Protein AF-A0A7J7GZF5-F1 (afdb_monomer_lite)

Radius of gyration: 21.51 Å; chains: 1; bounding box: 58×46×53 Å

InterPro domains:
  IPR008930 Terpenoid cyclases/protein prenyltransferase alpha-alpha toroid [SSF48239] (4-291)
  IPR018333 Squalene cyclase [PTHR11764] (83-231)
  IPR032696 Squalene cyclase, C-terminal [PF13243] (96-228)

Sequence (298 aa):
MFLLQSLQMMCWWAENPDGDEFKHHLARIPDYLWLAEDGMKMQSFGSQLWDTTFATQAIIASNMADEYGDSFKKAHVYIKESKCLLAFSQMPTEIVGEKADNESLYDAVNVLLFLQSPESGGFAIWEPPVPLIAFQMLNPSEVFADIMVEMEHVDCTASIIHALLLFKRLHPTHREKEIEISVAKAIGFLERRQWPNGSWYGYWGICFIYGTFFVLQGLVSAGKTYSNSQAERDPTPLHRAAKLLINAQMEDGDFPQQEITGVVMKNCMQHYAQYRNIFLMWALGEYCKRVKFQMGKK

Organism: Camellia sinensis (NCBI:txid4442)

Foldseek 3Di:
DVVVLVVVLVVCCVVPVPDVSNVVSVVCQVVQWDQDPVGIDGHPDDCVLVLLVLLLLLCVLQVNLVVCQVVNLVSQVVCLVVLNALPPVPDDCSRNPDHHDVVSVLVVLVVQLQQAAPPQLAGWDPHNWDPPQVQQVVDPPVQFGPDRTTDGFLLSLLVSLLRLLSVCVVVVPRCNVSSVVSLVSSLSNNVVQQDPVRFHFPAFWPTRVSSRVSNVNSCVSVVNDPVQDCLNVPCVVVVVVLVVLVVQADPVRFGDDDDFITDHSNRDTDHDPCCSPSVSSNSNSNCCVPRVVVVVPD

Structure (mmCIF, N/CA/C/O backbone):
data_AF-A0A7J7GZF5-F1
#
_entry.id   AF-A0A7J7GZF5-F1
#
loop_
_atom_site.group_PDB
_atom_site.id
_atom_site.type_symbol
_atom_site.label_atom_id
_atom_site.label_alt_id
_atom_site.label_comp_id
_atom_site.label_asym_id
_atom_site.label_entity_id
_atom_site.label_seq_id
_atom_site.pdbx_PDB_ins_code
_atom_site.Cartn_x
_atom_site.Cartn_y
_atom_site.Cartn_z
_atom_site.occupancy
_atom_site.B_iso_or_equiv
_atom_site.auth_seq_id
_atom_site.auth_comp_id
_atom_site.au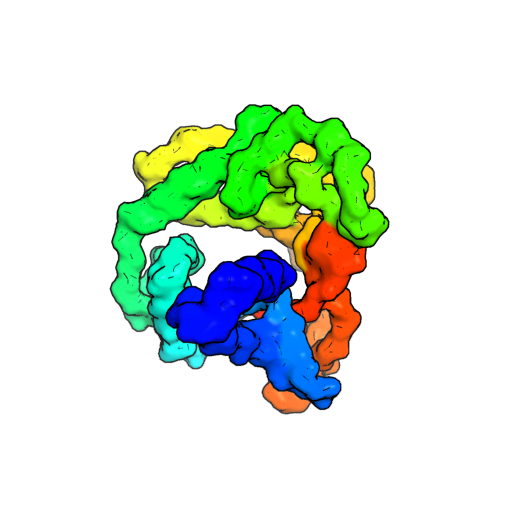th_asym_id
_atom_site.auth_atom_id
_atom_site.pdbx_PDB_model_num
ATOM 1 N N . MET A 1 1 ? 9.760 -2.191 -12.812 1.00 55.59 1 MET A N 1
ATOM 2 C CA . MET A 1 1 ? 10.260 -3.576 -12.666 1.00 55.59 1 MET A CA 1
ATOM 3 C C . MET A 1 1 ? 10.335 -4.301 -14.008 1.00 55.59 1 MET A C 1
ATOM 5 O O . MET A 1 1 ? 11.435 -4.667 -14.389 1.00 55.59 1 MET A O 1
ATOM 9 N N . PHE A 1 2 ? 9.244 -4.415 -14.778 1.00 59.97 2 PHE A N 1
ATOM 10 C CA . PHE A 1 2 ? 9.290 -5.023 -16.121 1.00 59.97 2 PHE A CA 1
ATOM 11 C C . PHE A 1 2 ? 10.279 -4.353 -17.102 1.00 59.97 2 PHE A C 1
ATOM 13 O O . PHE A 1 2 ? 11.058 -5.041 -17.752 1.00 59.97 2 PHE A O 1
ATOM 20 N N . LEU A 1 3 ? 10.323 -3.013 -17.165 1.00 69.56 3 LEU A N 1
ATOM 21 C CA . LEU A 1 3 ? 11.296 -2.299 -18.013 1.00 69.56 3 LEU A CA 1
ATOM 22 C C . LEU A 1 3 ? 12.747 -2.672 -17.676 1.00 69.56 3 LEU A C 1
ATOM 24 O O . LEU A 1 3 ? 13.548 -2.895 -18.575 1.00 69.56 3 LEU A O 1
ATOM 28 N N . LEU A 1 4 ? 13.073 -2.802 -16.387 1.00 73.56 4 LEU A N 1
ATOM 29 C CA . LEU A 1 4 ? 14.399 -3.234 -15.951 1.00 73.56 4 LEU A CA 1
ATOM 30 C C . LEU A 1 4 ? 14.672 -4.687 -16.363 1.00 73.56 4 LEU A C 1
ATOM 32 O O . LEU A 1 4 ? 15.748 -4.975 -16.872 1.00 73.56 4 LEU A O 1
ATOM 36 N N . GLN A 1 5 ? 13.691 -5.579 -16.203 1.00 74.75 5 GLN A N 1
ATOM 37 C CA . GLN A 1 5 ? 13.799 -6.979 -16.625 1.00 74.75 5 GLN A CA 1
ATOM 38 C C . GLN A 1 5 ? 13.982 -7.107 -18.147 1.00 74.75 5 GLN A C 1
ATOM 40 O O . GLN A 1 5 ? 14.798 -7.912 -18.592 1.00 74.75 5 GLN A O 1
ATOM 45 N N . SER A 1 6 ? 13.304 -6.269 -18.934 1.00 85.00 6 SER A N 1
ATOM 46 C CA . SER A 1 6 ? 13.473 -6.189 -20.389 1.00 85.00 6 SER A CA 1
ATOM 47 C C . SER A 1 6 ? 14.849 -5.653 -20.786 1.00 85.00 6 SER A C 1
ATOM 49 O O . SER A 1 6 ? 15.498 -6.225 -21.654 1.00 85.00 6 SER A O 1
ATOM 51 N N . LEU A 1 7 ? 15.330 -4.586 -20.138 1.00 90.50 7 LEU A N 1
ATOM 52 C CA . LEU A 1 7 ? 16.665 -4.036 -20.399 1.00 90.50 7 LEU A CA 1
ATOM 53 C C . LEU A 1 7 ? 17.765 -5.042 -20.045 1.00 90.50 7 LEU A C 1
ATOM 55 O O . LEU A 1 7 ? 18.675 -5.252 -20.838 1.00 90.50 7 LEU A O 1
ATOM 59 N N . GLN A 1 8 ? 17.653 -5.712 -18.897 1.00 87.88 8 GLN A N 1
ATOM 60 C CA . GLN A 1 8 ? 18.585 -6.770 -18.497 1.00 87.88 8 GLN A CA 1
ATOM 61 C C . GLN A 1 8 ? 18.574 -7.940 -19.483 1.00 87.88 8 GLN A C 1
ATOM 63 O O . GLN A 1 8 ? 19.636 -8.427 -19.861 1.00 87.88 8 GLN A O 1
ATOM 68 N N . MET A 1 9 ? 17.393 -8.350 -19.951 1.00 91.88 9 MET A N 1
ATOM 69 C CA . MET A 1 9 ? 17.267 -9.366 -20.995 1.00 91.88 9 MET A CA 1
ATOM 70 C C . MET A 1 9 ? 18.007 -8.952 -22.275 1.00 91.88 9 MET A C 1
ATOM 72 O O . MET A 1 9 ? 18.717 -9.771 -22.852 1.00 91.88 9 MET A O 1
ATOM 76 N N . MET A 1 10 ? 17.899 -7.684 -22.689 1.00 95.38 10 MET A N 1
ATOM 77 C CA . MET A 1 10 ? 18.628 -7.165 -23.852 1.00 95.38 10 MET A CA 1
ATOM 78 C C . MET A 1 10 ? 20.144 -7.115 -23.634 1.00 95.38 10 MET A C 1
ATOM 80 O O . MET A 1 10 ? 20.888 -7.390 -24.572 1.00 95.38 10 MET A O 1
ATOM 84 N N . CYS A 1 11 ? 20.613 -6.816 -22.418 1.00 96.06 11 CYS A N 1
ATOM 85 C CA . CYS A 1 11 ? 22.037 -6.898 -22.088 1.00 96.06 11 CYS A CA 1
ATOM 86 C C . CYS A 1 11 ? 22.568 -8.328 -22.257 1.00 96.06 11 CYS A C 1
ATOM 88 O O . CYS A 1 11 ? 23.593 -8.521 -22.903 1.00 96.06 11 CYS A O 1
ATOM 90 N N . TRP A 1 12 ? 21.853 -9.331 -21.736 1.00 95.88 12 TRP A N 1
ATOM 91 C CA . TRP A 1 12 ? 22.256 -10.735 -21.881 1.00 95.88 12 TRP A CA 1
ATOM 92 C C . TRP A 1 12 ? 22.178 -11.230 -23.318 1.00 95.88 12 TRP A C 1
ATOM 94 O O . TRP A 1 12 ? 23.043 -11.982 -23.750 1.00 95.88 12 TRP A O 1
ATOM 104 N N . TRP A 1 13 ? 21.185 -10.767 -24.073 1.00 96.06 13 TRP A N 1
ATOM 105 C CA . TRP A 1 13 ? 21.106 -11.043 -25.501 1.00 96.06 13 TRP A CA 1
ATOM 106 C C . TRP A 1 13 ? 22.302 -10.467 -26.272 1.00 96.06 13 TRP A C 1
ATOM 108 O O . TRP A 1 13 ? 22.835 -11.133 -27.153 1.00 96.06 13 TRP A O 1
ATOM 118 N N . ALA A 1 14 ? 22.730 -9.245 -25.937 1.00 97.38 14 ALA A N 1
ATOM 119 C CA . ALA A 1 14 ? 23.878 -8.602 -26.572 1.00 97.38 14 ALA A CA 1
ATOM 120 C C . ALA A 1 14 ? 25.211 -9.280 -26.211 1.00 97.38 14 ALA A C 1
ATOM 122 O O . ALA A 1 14 ? 26.099 -9.344 -27.057 1.00 97.38 14 ALA A O 1
ATOM 123 N N . GLU A 1 15 ? 25.340 -9.781 -24.979 1.00 97.06 15 GLU A N 1
ATOM 124 C CA . GLU A 1 15 ? 26.518 -10.522 -24.512 1.00 97.06 15 GLU A CA 1
ATOM 125 C C . GLU A 1 15 ? 26.595 -11.923 -25.139 1.00 97.06 15 GLU A C 1
ATOM 127 O O . GLU A 1 15 ? 27.614 -12.302 -25.715 1.00 97.06 15 GLU A O 1
ATOM 132 N N . ASN A 1 16 ? 25.515 -12.706 -25.036 1.00 96.88 16 ASN A N 1
ATOM 133 C CA . ASN A 1 16 ? 25.432 -14.054 -25.587 1.00 96.88 16 ASN A CA 1
ATOM 134 C C . ASN A 1 16 ? 23.966 -14.455 -25.862 1.00 96.88 16 ASN A C 1
ATOM 136 O O . ASN A 1 16 ? 23.272 -14.923 -24.952 1.00 96.88 16 ASN A O 1
ATOM 140 N N . PRO A 1 17 ? 23.486 -14.354 -27.114 1.00 95.38 17 PRO A N 1
ATOM 141 C CA . PRO A 1 17 ? 22.094 -14.647 -27.454 1.00 95.38 17 PRO A CA 1
ATOM 142 C C . PRO A 1 17 ? 21.722 -16.132 -27.315 1.00 95.38 17 PRO A C 1
ATOM 144 O O . PRO A 1 17 ? 20.540 -16.449 -27.202 1.00 95.38 17 PRO A O 1
ATOM 147 N N . ASP A 1 18 ? 22.705 -17.037 -27.284 1.00 96.44 18 ASP A N 1
ATOM 148 C CA . ASP A 1 18 ? 22.498 -18.478 -27.081 1.00 96.44 18 ASP A CA 1
ATOM 149 C C . ASP A 1 18 ? 22.749 -18.915 -25.620 1.00 96.44 18 ASP A C 1
ATOM 151 O O . ASP A 1 18 ? 22.605 -20.100 -25.282 1.00 96.44 18 ASP A O 1
ATOM 155 N N . GLY A 1 19 ? 23.111 -17.964 -24.749 1.00 95.88 19 GLY A N 1
ATOM 156 C CA . GLY A 1 19 ? 23.421 -18.172 -23.336 1.00 95.88 19 GLY A CA 1
ATOM 157 C C . GLY A 1 19 ? 22.206 -18.556 -22.495 1.00 95.88 19 GLY A C 1
ATOM 158 O O . GLY A 1 19 ? 21.058 -18.229 -22.814 1.00 95.88 19 GLY A O 1
ATOM 159 N N . ASP A 1 20 ? 22.453 -19.264 -21.396 1.00 96.00 20 ASP A N 1
ATOM 160 C CA . ASP A 1 20 ? 21.381 -19.716 -20.509 1.00 96.00 20 ASP A CA 1
ATOM 161 C C . ASP A 1 20 ? 20.766 -18.549 -19.728 1.00 96.00 20 ASP A C 1
ATOM 163 O O . ASP A 1 20 ? 19.569 -18.556 -19.457 1.00 96.00 20 ASP A O 1
ATOM 167 N N . GLU A 1 21 ? 21.529 -17.490 -19.460 1.00 92.56 21 GLU A N 1
ATOM 168 C CA . GLU A 1 21 ? 21.060 -16.248 -18.844 1.00 92.56 21 GLU A CA 1
ATOM 169 C C . GLU A 1 21 ? 19.935 -15.606 -19.664 1.00 92.56 21 GLU A C 1
ATOM 171 O O . GLU A 1 21 ? 18.873 -15.281 -19.125 1.00 92.56 21 GLU A O 1
ATOM 176 N N . PHE A 1 22 ? 20.116 -15.489 -20.982 1.00 93.75 22 PHE A N 1
ATOM 177 C CA . PHE A 1 22 ? 19.079 -14.963 -21.866 1.00 93.75 22 PHE A CA 1
ATOM 178 C C . PHE A 1 22 ? 17.845 -15.880 -21.899 1.00 93.75 22 PHE A C 1
ATOM 180 O O . PHE A 1 22 ? 16.715 -15.399 -21.780 1.00 93.75 22 PHE A O 1
ATOM 187 N N . LYS A 1 23 ? 18.036 -17.206 -21.962 1.00 91.88 23 LYS A N 1
ATOM 188 C CA . LYS A 1 23 ? 16.927 -18.179 -21.900 1.00 91.88 23 LYS A CA 1
ATOM 189 C C . LYS A 1 23 ? 16.152 -18.091 -20.585 1.00 91.88 23 LYS A C 1
ATOM 191 O O . LYS A 1 23 ? 14.924 -18.176 -20.599 1.00 91.88 23 LYS A O 1
ATOM 196 N N . HIS A 1 24 ? 16.836 -17.878 -19.460 1.00 88.94 24 HIS A N 1
ATOM 197 C CA . HIS A 1 24 ? 16.193 -17.660 -18.165 1.00 88.94 24 HIS A CA 1
ATOM 198 C C . HIS A 1 24 ? 15.318 -16.402 -18.179 1.00 88.94 24 HIS A C 1
ATOM 200 O O . HIS A 1 24 ? 14.205 -16.440 -17.657 1.00 88.94 24 HIS A O 1
ATOM 206 N N . HIS A 1 25 ? 15.767 -15.312 -18.809 1.00 87.75 25 HIS A N 1
ATOM 207 C CA . HIS A 1 25 ? 14.942 -14.114 -18.981 1.00 87.75 25 HIS A CA 1
ATOM 208 C C . HIS A 1 25 ? 13.722 -14.365 -19.881 1.00 87.75 25 HIS A C 1
ATOM 210 O O . 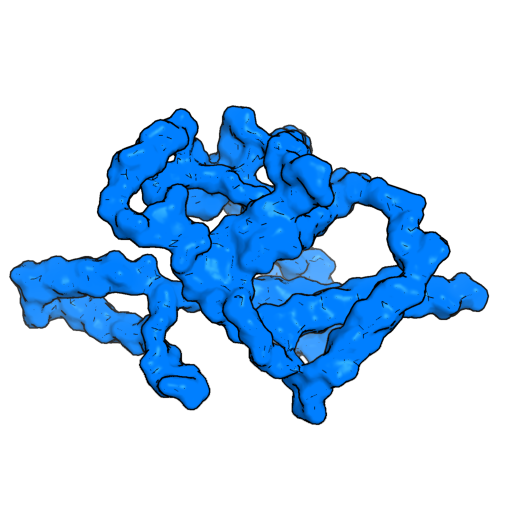HIS A 1 25 ? 12.614 -13.965 -19.515 1.00 87.75 25 HIS A O 1
ATOM 216 N N . LEU A 1 26 ? 13.893 -15.065 -21.010 1.00 89.62 26 LEU A N 1
ATOM 217 C CA . LEU A 1 26 ? 12.790 -15.425 -21.911 1.00 89.62 26 LEU A CA 1
ATOM 218 C C . LEU A 1 26 ? 11.711 -16.249 -21.201 1.00 89.62 26 LEU A C 1
ATOM 220 O O . LEU A 1 26 ? 10.520 -15.973 -21.350 1.00 89.62 26 LEU A O 1
ATOM 224 N N . ALA A 1 27 ? 12.121 -17.219 -20.380 1.00 89.00 27 ALA A N 1
ATOM 225 C CA . ALA A 1 27 ? 11.208 -18.065 -19.616 1.00 89.00 27 ALA A CA 1
ATOM 226 C C . ALA A 1 27 ? 10.334 -17.280 -18.618 1.00 89.00 27 ALA A C 1
ATOM 228 O O . ALA A 1 27 ? 9.308 -17.793 -18.180 1.00 89.00 27 ALA A O 1
ATOM 229 N N . ARG A 1 28 ? 10.713 -16.041 -18.273 1.00 85.75 28 ARG A N 1
ATOM 230 C CA . ARG A 1 28 ? 9.993 -15.165 -17.334 1.00 85.75 28 ARG A CA 1
ATOM 231 C C . ARG A 1 28 ? 9.045 -14.175 -17.997 1.00 85.75 28 ARG A C 1
ATOM 233 O O . ARG A 1 28 ? 8.300 -13.508 -17.291 1.00 85.75 28 ARG A O 1
ATOM 240 N N . ILE A 1 29 ? 9.025 -14.072 -19.327 1.00 88.06 29 ILE A N 1
ATOM 241 C CA . ILE A 1 29 ? 8.080 -13.192 -20.036 1.00 88.06 29 ILE A CA 1
ATOM 242 C C . ILE A 1 29 ? 6.614 -13.496 -19.665 1.00 88.06 29 ILE A C 1
ATOM 244 O O . ILE A 1 29 ? 5.886 -12.542 -19.379 1.00 88.06 29 ILE A O 1
ATOM 248 N N . PRO A 1 30 ? 6.162 -14.770 -19.606 1.00 88.88 30 PRO A N 1
ATOM 249 C CA . PRO A 1 30 ? 4.778 -15.083 -19.249 1.00 88.88 30 PRO A CA 1
ATOM 250 C C . PRO A 1 30 ? 4.361 -14.592 -17.859 1.00 88.88 30 PRO A C 1
ATOM 252 O O . PRO A 1 30 ? 3.195 -14.257 -17.682 1.00 88.88 30 PRO A O 1
ATOM 255 N N . ASP A 1 31 ? 5.295 -14.473 -16.908 1.00 83.81 31 ASP A N 1
ATOM 256 C CA . ASP A 1 31 ? 5.018 -14.005 -15.538 1.00 83.81 31 ASP A CA 1
ATOM 257 C C . ASP A 1 31 ? 4.477 -12.557 -15.517 1.00 83.81 31 ASP A C 1
ATOM 259 O O . ASP A 1 31 ? 3.838 -12.138 -14.552 1.00 83.81 31 ASP A O 1
ATOM 263 N N . TYR A 1 32 ? 4.707 -11.795 -16.593 1.00 84.44 32 TYR A N 1
ATOM 264 C CA . TYR A 1 32 ? 4.237 -10.420 -16.765 1.00 84.44 32 TYR A CA 1
ATOM 265 C C . TYR A 1 32 ? 3.038 -10.298 -17.709 1.00 84.44 32 TYR A C 1
ATOM 267 O O . TYR A 1 32 ? 2.524 -9.196 -17.877 1.00 84.44 32 TYR A O 1
ATOM 275 N N . LEU A 1 33 ? 2.581 -11.375 -18.348 1.00 89.75 33 LEU A N 1
ATOM 276 C CA . LEU A 1 33 ? 1.465 -11.322 -19.291 1.00 89.75 33 LEU A CA 1
ATOM 277 C C . LEU A 1 33 ? 0.153 -11.687 -18.595 1.00 89.75 33 LEU A C 1
ATOM 279 O O . LEU A 1 33 ? 0.051 -12.695 -17.902 1.00 89.75 33 LEU A O 1
ATOM 283 N N . TRP A 1 34 ? -0.875 -10.871 -18.809 1.00 90.62 34 TRP A N 1
ATOM 284 C CA . TRP A 1 34 ? -2.206 -11.067 -18.245 1.00 90.62 34 TRP A CA 1
ATOM 285 C C . TRP A 1 34 ? -3.274 -10.914 -19.322 1.00 90.62 34 TRP A C 1
ATOM 287 O O . TRP A 1 34 ? -3.311 -9.904 -20.019 1.00 90.62 34 TRP A O 1
ATOM 297 N N . LEU A 1 35 ? -4.166 -11.894 -19.452 1.00 92.94 35 LEU A N 1
ATOM 298 C CA . LEU A 1 35 ? -5.301 -11.800 -20.367 1.00 92.94 35 LEU A CA 1
ATOM 299 C C . LEU A 1 35 ? -6.465 -11.080 -19.670 1.00 92.94 35 LEU A C 1
ATOM 301 O O . LEU A 1 35 ? -7.088 -11.635 -18.769 1.00 92.94 35 LEU A O 1
ATOM 305 N N . ALA A 1 36 ? -6.728 -9.836 -20.071 1.00 90.69 36 ALA A N 1
ATOM 306 C CA . ALA A 1 36 ? -7.860 -9.034 -19.615 1.00 90.69 36 ALA A CA 1
ATOM 307 C C . ALA A 1 36 ? -9.049 -9.134 -20.591 1.00 90.69 36 ALA A C 1
ATOM 309 O O . ALA A 1 36 ? -8.941 -9.720 -21.669 1.00 90.69 36 ALA A O 1
ATOM 310 N N . GLU A 1 37 ? -10.184 -8.538 -20.216 1.00 88.31 37 GLU A N 1
ATOM 311 C CA . GLU A 1 37 ? -11.422 -8.518 -21.017 1.00 88.31 37 GLU A CA 1
ATOM 312 C C . GLU A 1 37 ? -11.231 -7.893 -22.410 1.00 88.31 37 GLU A C 1
ATOM 314 O O . GLU A 1 37 ? -11.881 -8.291 -23.372 1.00 88.31 37 GLU A O 1
ATOM 319 N N . ASP A 1 38 ? -10.302 -6.946 -22.530 1.00 93.75 38 ASP A N 1
ATOM 320 C CA . ASP A 1 38 ? -9.927 -6.238 -23.755 1.00 93.75 38 ASP A CA 1
ATOM 321 C C . ASP A 1 38 ? -8.641 -6.783 -24.406 1.00 93.75 38 ASP A C 1
ATOM 323 O O . ASP A 1 38 ? -8.080 -6.159 -25.308 1.00 93.75 38 ASP A O 1
ATOM 327 N N . GLY A 1 39 ? -8.177 -7.962 -23.980 1.00 96.00 39 GLY A N 1
ATOM 328 C CA . GLY A 1 39 ? -7.046 -8.669 -24.574 1.00 96.00 39 GLY A CA 1
ATOM 329 C C . GLY A 1 39 ? -5.826 -8.789 -23.662 1.00 96.00 39 GLY A C 1
ATOM 330 O O . GLY A 1 39 ? -5.865 -8.529 -22.459 1.00 96.00 39 GLY A O 1
ATOM 331 N N . MET A 1 40 ? -4.720 -9.266 -24.236 1.00 95.88 40 MET A N 1
ATOM 332 C CA . MET A 1 40 ? -3.489 -9.513 -23.487 1.00 95.88 40 MET A CA 1
ATOM 333 C C . MET A 1 40 ? -2.783 -8.199 -23.148 1.00 95.88 40 MET A C 1
ATOM 335 O O . MET A 1 40 ? -2.504 -7.381 -24.021 1.00 95.88 40 MET A O 1
ATOM 339 N N . LYS A 1 41 ? -2.463 -8.032 -21.868 1.00 92.62 41 LYS A N 1
ATOM 340 C CA . LYS A 1 41 ? -1.774 -6.883 -21.289 1.00 92.62 41 LYS A CA 1
ATOM 341 C C . LYS A 1 41 ? -0.494 -7.320 -20.601 1.00 92.62 41 LYS A C 1
ATOM 343 O O . LYS A 1 41 ? -0.321 -8.485 -20.249 1.00 92.62 41 LYS A O 1
ATOM 348 N N . MET A 1 42 ? 0.375 -6.346 -20.372 1.00 89.75 42 MET A N 1
ATOM 349 C CA . MET A 1 42 ? 1.589 -6.528 -19.597 1.00 89.75 42 MET A CA 1
ATOM 350 C C . MET A 1 42 ? 1.436 -5.891 -18.219 1.00 89.75 42 MET A C 1
ATOM 352 O O . MET A 1 42 ? 1.094 -4.716 -18.107 1.00 89.75 42 MET A O 1
ATOM 356 N N . GLN A 1 43 ? 1.686 -6.669 -17.176 1.00 83.31 43 GLN A N 1
ATOM 357 C CA . GLN A 1 43 ? 1.681 -6.225 -15.791 1.00 83.31 43 GLN A CA 1
ATOM 358 C C . GLN A 1 43 ? 3.015 -5.554 -15.453 1.00 83.31 43 GLN A C 1
ATOM 360 O O . GLN A 1 43 ? 4.077 -5.974 -15.909 1.00 83.31 43 GLN A O 1
ATOM 365 N N . SER A 1 44 ? 2.991 -4.513 -14.620 1.00 72.81 44 SER A N 1
ATOM 366 C CA . SER A 1 44 ? 4.224 -3.876 -14.133 1.00 72.81 44 SER A CA 1
ATOM 367 C C . SER A 1 44 ? 4.906 -4.692 -13.031 1.00 72.81 44 SER A C 1
ATOM 369 O O . SER A 1 44 ? 6.137 -4.778 -12.985 1.00 72.81 44 SER A O 1
ATOM 371 N N . PHE A 1 45 ? 4.087 -5.243 -12.137 1.00 70.75 45 PHE A N 1
ATOM 372 C CA . PHE A 1 45 ? 4.401 -6.139 -11.029 1.00 70.75 45 PHE A CA 1
ATOM 373 C C . PHE A 1 45 ? 3.093 -6.827 -10.617 1.00 70.75 45 PHE A C 1
ATOM 375 O O . PHE A 1 45 ? 2.014 -6.275 -10.831 1.00 70.75 45 PHE A O 1
ATOM 382 N N . GLY A 1 46 ? 3.178 -8.027 -10.050 1.00 76.56 46 GLY A N 1
ATOM 383 C CA . GLY A 1 46 ? 2.006 -8.682 -9.480 1.00 76.56 46 GLY A CA 1
ATOM 384 C C . GLY A 1 46 ? 1.590 -8.034 -8.153 1.00 76.56 46 GLY A C 1
ATOM 385 O O . GLY A 1 46 ? 2.438 -7.581 -7.385 1.00 76.56 46 GLY A O 1
ATOM 386 N N . SER A 1 47 ? 0.284 -7.990 -7.884 1.00 87.62 47 SER A N 1
ATOM 387 C CA . SER A 1 47 ? -0.313 -7.461 -6.647 1.00 87.62 47 SER A CA 1
ATOM 388 C C . SER A 1 47 ? -0.764 -8.564 -5.683 1.00 87.62 47 SER A C 1
ATOM 390 O O . SER A 1 47 ? -1.511 -8.303 -4.747 1.00 87.62 47 SER A O 1
ATOM 392 N N . GLN A 1 48 ? -0.318 -9.810 -5.871 1.00 87.31 48 GLN A N 1
ATOM 393 C CA . GLN A 1 48 ? -0.900 -10.983 -5.209 1.00 87.31 48 GLN A CA 1
ATOM 394 C C . GLN A 1 48 ? -0.846 -10.883 -3.678 1.00 87.31 48 GLN A C 1
ATOM 396 O O . GLN A 1 48 ? -1.838 -11.139 -2.999 1.00 87.31 48 GLN A O 1
ATOM 401 N N . LEU A 1 49 ? 0.306 -10.494 -3.120 1.00 85.56 49 LEU A N 1
ATOM 402 C CA . LEU A 1 49 ? 0.474 -10.342 -1.671 1.00 85.56 49 LEU A CA 1
ATOM 403 C C . LEU A 1 49 ? -0.330 -9.169 -1.108 1.00 85.56 49 LEU A C 1
ATOM 405 O O . LEU A 1 49 ? -0.938 -9.288 -0.043 1.00 85.56 49 LEU A O 1
ATOM 409 N N . TRP A 1 50 ? -0.363 -8.065 -1.847 1.00 87.38 50 TRP A N 1
ATOM 410 C CA . TRP A 1 50 ? -1.129 -6.873 -1.508 1.00 87.38 50 TRP A CA 1
ATOM 411 C C . TRP A 1 50 ? -2.630 -7.178 -1.440 1.00 87.38 50 TRP A C 1
ATOM 413 O O . TRP A 1 50 ? -3.263 -6.987 -0.399 1.00 87.38 50 TRP A O 1
ATOM 423 N N . ASP A 1 51 ? -3.170 -7.766 -2.507 1.00 90.88 51 ASP A N 1
ATOM 424 C CA . ASP A 1 51 ? -4.584 -8.114 -2.618 1.00 90.88 51 ASP A CA 1
ATOM 425 C C . ASP A 1 51 ? -4.980 -9.170 -1.582 1.00 90.88 51 ASP A C 1
ATOM 427 O O . ASP A 1 51 ? -5.996 -9.015 -0.906 1.00 90.88 51 ASP A O 1
ATOM 431 N N . THR A 1 52 ? -4.152 -10.203 -1.378 1.00 90.38 52 THR A N 1
ATOM 432 C CA . THR A 1 52 ? -4.433 -11.244 -0.373 1.00 90.38 52 THR A CA 1
ATOM 433 C C . THR A 1 52 ? -4.472 -10.656 1.036 1.00 90.38 52 THR A C 1
ATOM 435 O O . THR A 1 52 ? -5.349 -11.001 1.832 1.00 90.38 52 THR A O 1
ATOM 438 N N . THR A 1 53 ? -3.559 -9.734 1.355 1.00 88.12 53 THR A N 1
ATOM 439 C CA . THR A 1 53 ? -3.485 -9.112 2.683 1.00 88.12 53 THR A CA 1
ATOM 440 C C . THR A 1 53 ? -4.708 -8.241 2.959 1.00 88.12 53 THR A C 1
ATOM 442 O O . THR A 1 53 ? -5.287 -8.325 4.045 1.00 88.12 53 THR A O 1
ATOM 445 N N . PHE A 1 54 ? -5.156 -7.434 1.994 1.00 90.00 54 PHE A N 1
ATOM 446 C CA . PHE A 1 54 ? -6.366 -6.634 2.191 1.00 90.00 54 PHE A CA 1
ATOM 447 C C . PHE A 1 54 ? -7.652 -7.448 2.137 1.00 90.00 54 PHE A C 1
ATOM 449 O O . PHE A 1 54 ? -8.543 -7.192 2.946 1.00 90.00 54 PHE A O 1
ATOM 456 N N . ALA A 1 55 ? -7.755 -8.448 1.260 1.00 90.75 55 ALA A N 1
ATOM 457 C CA . ALA A 1 55 ? -8.902 -9.353 1.242 1.00 90.75 55 ALA A CA 1
ATOM 458 C C . ALA A 1 55 ? -9.060 -10.054 2.598 1.00 90.75 55 ALA A C 1
ATOM 460 O O . ALA A 1 55 ? -10.154 -10.092 3.159 1.00 90.75 55 ALA A O 1
ATOM 461 N N . THR A 1 56 ? -7.946 -10.509 3.177 1.00 88.69 56 THR A N 1
ATOM 462 C CA . THR A 1 56 ? -7.908 -11.078 4.528 1.00 88.69 56 THR A CA 1
ATOM 463 C C . THR A 1 56 ? -8.447 -10.087 5.561 1.00 88.69 56 THR A C 1
ATOM 465 O O . THR A 1 56 ? -9.350 -10.426 6.322 1.00 88.69 56 THR A O 1
ATOM 468 N N . GLN A 1 57 ? -7.946 -8.847 5.582 1.00 86.81 57 GLN A N 1
ATOM 469 C CA . GLN A 1 57 ? -8.409 -7.825 6.530 1.00 86.81 57 GLN A CA 1
ATOM 470 C C . GLN A 1 57 ? -9.894 -7.479 6.358 1.00 86.81 57 GLN A C 1
ATOM 472 O O . GLN A 1 57 ? -10.609 -7.322 7.348 1.00 86.81 57 GLN A O 1
ATOM 477 N N . ALA A 1 58 ? -10.379 -7.426 5.120 1.00 89.12 58 ALA A N 1
ATOM 478 C CA . ALA A 1 58 ? -11.784 -7.194 4.817 1.00 89.12 58 ALA A CA 1
ATOM 479 C C . ALA A 1 58 ? -12.677 -8.340 5.335 1.00 89.12 58 ALA A C 1
ATOM 481 O O . ALA A 1 58 ? -13.704 -8.079 5.968 1.00 89.12 58 ALA A O 1
ATOM 482 N N . ILE A 1 59 ? -12.256 -9.602 5.167 1.00 88.38 59 ILE A N 1
ATOM 483 C CA . ILE A 1 59 ? -12.959 -10.773 5.720 1.00 88.38 59 ILE A CA 1
ATOM 484 C C . ILE A 1 59 ? -13.002 -10.698 7.253 1.00 88.38 59 ILE A C 1
ATOM 486 O O . ILE A 1 59 ? -14.065 -10.882 7.850 1.00 88.38 59 ILE A O 1
ATOM 490 N N . ILE A 1 60 ? -11.887 -10.345 7.901 1.00 85.38 60 ILE A N 1
ATOM 491 C CA . ILE A 1 60 ? -11.823 -10.152 9.361 1.00 85.38 60 ILE A CA 1
ATOM 492 C C . ILE A 1 60 ? -12.818 -9.089 9.820 1.00 85.38 60 ILE A C 1
ATOM 494 O O . ILE A 1 60 ? -13.572 -9.301 10.772 1.00 85.38 60 ILE A O 1
ATOM 498 N N . ALA A 1 61 ? -12.834 -7.941 9.145 1.00 84.25 61 ALA A N 1
ATOM 499 C CA . ALA A 1 61 ? -13.716 -6.834 9.484 1.00 84.25 61 ALA A CA 1
ATOM 500 C C . ALA A 1 61 ? -15.201 -7.198 9.329 1.00 84.25 61 ALA A C 1
ATOM 502 O O . ALA A 1 61 ? -16.031 -6.714 10.100 1.00 84.25 61 ALA A O 1
ATOM 503 N N . SER A 1 62 ? -15.525 -8.083 8.381 1.00 84.25 62 SER A N 1
ATOM 504 C CA . SER A 1 62 ? -16.882 -8.597 8.156 1.00 84.25 62 SER A CA 1
ATOM 505 C C . SER A 1 62 ? -17.351 -9.645 9.175 1.00 84.25 62 SER A C 1
ATOM 507 O O . SER A 1 62 ? -18.537 -9.961 9.204 1.00 84.25 62 SER A O 1
ATOM 509 N N . ASN A 1 63 ? -16.459 -10.153 10.039 1.00 83.94 63 ASN A N 1
ATOM 510 C CA . ASN A 1 63 ? -16.739 -11.252 10.971 1.00 83.94 63 ASN A CA 1
ATOM 511 C C . ASN A 1 63 ? -17.201 -12.546 10.266 1.00 83.94 63 ASN A C 1
ATOM 513 O O . ASN A 1 63 ? -18.008 -13.296 10.809 1.00 83.94 63 ASN A O 1
ATOM 517 N N . MET A 1 64 ? -16.692 -12.795 9.055 1.00 83.06 64 MET A N 1
ATOM 518 C CA . MET A 1 64 ? -17.017 -13.975 8.242 1.00 83.06 64 MET A CA 1
ATOM 519 C C . MET A 1 64 ? -15.869 -14.993 8.186 1.00 83.06 64 MET A C 1
ATOM 521 O O . MET A 1 64 ? -15.848 -15.845 7.308 1.00 83.06 64 MET A O 1
ATOM 525 N N . ALA A 1 65 ? -14.890 -14.915 9.092 1.00 80.88 65 ALA A N 1
ATOM 526 C CA . ALA A 1 65 ? -13.712 -15.789 9.055 1.00 80.88 65 ALA A CA 1
ATOM 527 C C . ALA A 1 65 ? -14.077 -17.289 9.032 1.00 80.88 65 ALA A C 1
ATOM 529 O O . ALA A 1 65 ? -13.443 -18.050 8.304 1.00 80.88 65 ALA A O 1
ATOM 530 N N . ASP A 1 66 ? -15.130 -17.684 9.755 1.00 81.56 66 ASP A N 1
ATOM 531 C CA . ASP A 1 66 ? -15.602 -19.073 9.817 1.00 81.56 66 ASP A CA 1
ATOM 532 C C . ASP A 1 66 ? -16.184 -19.561 8.477 1.00 81.56 66 ASP A C 1
ATOM 534 O O . ASP A 1 66 ? -15.941 -20.699 8.080 1.00 81.56 66 ASP A O 1
ATOM 538 N N . GLU A 1 67 ? -16.877 -18.688 7.738 1.00 83.31 67 GLU A N 1
ATOM 539 C CA . GLU A 1 67 ? -17.450 -18.999 6.415 1.00 83.31 67 GLU A CA 1
ATOM 540 C C . GLU A 1 67 ? -16.359 -19.213 5.356 1.00 83.31 67 GLU A C 1
ATOM 542 O O . GLU A 1 67 ? -16.510 -20.003 4.426 1.00 83.31 67 GLU A O 1
ATOM 547 N N . TYR A 1 68 ? -15.222 -18.529 5.508 1.00 79.38 68 TYR A N 1
ATOM 548 C CA . TYR A 1 68 ? -14.095 -18.608 4.578 1.00 79.38 68 TYR A CA 1
ATOM 549 C C . TYR A 1 68 ? -13.015 -19.610 5.006 1.00 79.38 68 TYR A C 1
ATOM 551 O O . TYR A 1 68 ? -11.948 -19.620 4.393 1.00 79.38 68 TYR A O 1
ATOM 559 N N . GLY A 1 69 ? -13.266 -20.452 6.017 1.00 77.94 69 GLY A N 1
ATOM 560 C CA . GLY A 1 69 ? -12.266 -21.249 6.746 1.00 77.94 69 GLY A CA 1
ATOM 561 C C . GLY A 1 69 ? -11.087 -21.789 5.920 1.00 77.94 69 GLY A C 1
ATOM 562 O O . GLY A 1 69 ? -9.937 -21.454 6.201 1.00 77.94 69 GLY A O 1
ATOM 563 N N . ASP A 1 70 ? -11.336 -22.576 4.869 1.00 83.75 70 ASP A N 1
ATOM 564 C CA . ASP A 1 70 ? -10.261 -23.170 4.053 1.00 83.75 70 ASP A CA 1
ATOM 565 C C . ASP A 1 70 ? -9.513 -22.150 3.183 1.00 83.75 70 ASP A C 1
ATOM 567 O O . ASP A 1 70 ? -8.288 -22.218 3.042 1.00 83.75 70 ASP A O 1
ATOM 571 N N . SER A 1 71 ? -10.227 -21.180 2.615 1.00 84.69 71 SER A N 1
ATOM 572 C CA . SER A 1 71 ? -9.631 -20.061 1.875 1.00 84.69 71 SER A CA 1
ATOM 573 C C . SER A 1 71 ? -8.774 -19.197 2.799 1.00 84.69 71 SER A C 1
ATOM 575 O O . SER A 1 71 ? -7.689 -18.759 2.420 1.00 84.69 71 SER A O 1
ATOM 577 N N . PHE A 1 72 ? -9.222 -19.015 4.040 1.00 81.06 72 PHE A N 1
ATOM 578 C CA . PHE A 1 72 ? -8.535 -18.244 5.061 1.00 81.06 72 PHE A CA 1
ATOM 579 C C . PHE A 1 72 ? -7.237 -18.926 5.522 1.00 81.06 72 PHE A C 1
ATOM 581 O O . PHE A 1 72 ? -6.196 -18.276 5.621 1.00 81.06 72 PHE A O 1
ATOM 588 N N . LYS A 1 73 ? -7.254 -20.257 5.687 1.00 80.19 73 LYS A N 1
ATOM 589 C CA . LYS A 1 73 ? -6.045 -21.070 5.923 1.00 80.19 73 LYS A CA 1
ATOM 590 C C . LYS A 1 73 ? -5.036 -20.937 4.790 1.00 80.19 73 LYS A C 1
ATOM 592 O O . LYS A 1 73 ? -3.851 -20.738 5.042 1.00 80.19 73 LYS A O 1
ATOM 597 N N . LYS A 1 74 ? -5.493 -21.015 3.537 1.00 85.06 74 LYS A N 1
ATOM 598 C CA . LYS A 1 74 ? -4.622 -20.856 2.361 1.00 85.06 74 LYS A CA 1
ATOM 599 C C . LYS A 1 74 ? -4.019 -19.455 2.283 1.00 85.06 74 LYS A C 1
ATOM 601 O O . LYS A 1 74 ? -2.833 -19.338 1.994 1.00 85.06 74 LYS A O 1
ATOM 606 N N . ALA A 1 75 ? -4.801 -18.417 2.582 1.00 83.75 75 ALA A N 1
ATOM 607 C CA . ALA A 1 75 ? -4.308 -17.044 2.650 1.00 83.75 75 ALA A CA 1
ATOM 608 C C . ALA A 1 75 ? -3.231 -16.885 3.735 1.00 83.75 75 ALA A C 1
ATOM 610 O O . ALA A 1 75 ? -2.188 -16.293 3.467 1.00 83.75 75 ALA A O 1
ATOM 611 N N . HIS A 1 76 ? -3.436 -17.474 4.919 1.00 78.69 76 HIS A N 1
ATOM 612 C CA . HIS A 1 76 ? -2.427 -17.490 5.983 1.00 78.69 76 HIS A CA 1
ATOM 613 C C . HIS A 1 76 ? -1.139 -18.183 5.546 1.00 78.69 76 HIS A C 1
ATOM 615 O O . HIS A 1 76 ? -0.065 -17.607 5.688 1.00 78.69 76 HIS A O 1
ATOM 621 N N . VAL A 1 77 ? -1.234 -19.389 4.975 1.00 79.62 77 VAL A N 1
ATOM 622 C CA . VAL A 1 77 ? -0.063 -20.125 4.470 1.00 79.62 77 VAL A CA 1
ATOM 623 C C . VAL A 1 77 ? 0.665 -19.308 3.407 1.00 79.62 77 VAL A C 1
ATOM 625 O O . VAL A 1 77 ? 1.872 -19.123 3.509 1.00 79.62 77 VAL A O 1
ATOM 628 N N . TYR A 1 78 ? -0.055 -18.748 2.434 1.00 80.69 78 TYR A N 1
ATOM 629 C CA . TYR A 1 78 ? 0.535 -17.914 1.388 1.00 80.69 78 TYR A CA 1
ATOM 630 C C . TYR A 1 78 ? 1.271 -16.698 1.965 1.00 80.69 78 TYR A C 1
ATOM 632 O O . TYR A 1 78 ? 2.400 -16.406 1.575 1.00 80.69 78 TYR A O 1
ATOM 640 N N . ILE A 1 79 ? 0.664 -16.009 2.932 1.00 78.25 79 ILE A N 1
ATOM 641 C CA . ILE A 1 79 ? 1.257 -14.833 3.571 1.00 78.25 79 ILE A CA 1
ATOM 642 C C . ILE A 1 79 ? 2.438 -15.212 4.480 1.00 78.25 79 ILE A C 1
ATOM 644 O O . ILE A 1 79 ? 3.407 -14.454 4.569 1.00 78.25 79 ILE A O 1
ATOM 648 N N . LYS A 1 80 ? 2.402 -16.400 5.097 1.00 69.56 80 LYS A N 1
ATOM 649 C CA . LYS A 1 80 ? 3.514 -16.971 5.868 1.00 69.56 80 LYS A CA 1
ATOM 650 C C . LYS A 1 80 ? 4.710 -17.312 5.001 1.00 69.56 80 LYS A C 1
ATOM 652 O O . LYS A 1 80 ? 5.803 -16.841 5.298 1.00 69.56 80 LYS A O 1
ATOM 657 N N . GLU A 1 81 ? 4.498 -18.027 3.906 1.00 67.25 81 GLU A N 1
ATOM 658 C CA . GLU A 1 81 ? 5.549 -18.320 2.926 1.00 67.25 81 GLU A CA 1
ATOM 659 C C . GLU A 1 81 ? 6.080 -17.035 2.262 1.00 67.25 81 GLU A C 1
ATOM 661 O O . GLU A 1 81 ? 7.260 -16.937 1.935 1.00 67.25 81 GLU A O 1
ATOM 666 N N . SER A 1 82 ? 5.240 -15.998 2.156 1.00 57.53 82 SER A N 1
ATOM 667 C CA . SER A 1 82 ? 5.634 -14.658 1.691 1.00 57.53 82 SER A CA 1
ATOM 668 C C . SER A 1 82 ? 6.291 -13.780 2.773 1.00 57.53 82 SER A C 1
ATOM 670 O O . SER A 1 82 ? 6.636 -12.635 2.491 1.00 57.53 82 SER A O 1
ATOM 672 N N . LYS A 1 83 ? 6.463 -14.285 4.008 1.00 59.88 83 LYS A N 1
ATOM 673 C CA . LYS A 1 83 ? 7.062 -13.601 5.177 1.00 59.88 83 LYS A CA 1
ATOM 674 C C . LYS A 1 83 ? 6.392 -12.275 5.613 1.00 59.88 83 LYS A C 1
ATOM 676 O O . LYS A 1 83 ? 7.052 -11.425 6.207 1.00 59.88 83 LYS A O 1
ATOM 681 N N . CYS A 1 84 ? 5.080 -12.086 5.412 1.00 57.59 84 CYS A N 1
ATOM 682 C CA . CYS A 1 84 ? 4.361 -10.837 5.762 1.00 57.59 84 CYS A CA 1
ATOM 683 C C . CYS A 1 84 ? 3.263 -11.020 6.834 1.00 57.59 84 CYS A C 1
ATOM 685 O O . CYS A 1 84 ? 2.071 -10.894 6.590 1.00 57.59 84 CYS A O 1
ATOM 687 N N . LEU A 1 85 ? 3.672 -11.306 8.067 1.00 59.66 85 LEU A N 1
ATOM 688 C CA . LEU A 1 85 ? 2.937 -12.200 8.973 1.00 59.66 85 LEU A CA 1
ATOM 689 C C . LEU A 1 85 ? 2.000 -11.584 10.029 1.00 59.66 85 LEU A C 1
ATOM 691 O O . LEU A 1 85 ? 1.274 -12.315 10.707 1.00 59.66 85 LEU A O 1
ATOM 695 N N . LEU A 1 86 ? 1.997 -10.262 10.210 1.00 56.56 86 LEU A N 1
ATOM 696 C CA . LEU A 1 86 ? 1.380 -9.650 11.397 1.00 56.56 86 LEU A CA 1
ATOM 697 C C . LEU A 1 86 ? -0.155 -9.749 11.466 1.00 56.56 86 LEU A C 1
ATOM 699 O O . LEU A 1 86 ? -0.704 -9.741 12.564 1.00 56.56 86 LEU A O 1
ATOM 703 N N . ALA A 1 87 ? -0.870 -9.815 10.339 1.00 54.09 87 ALA A N 1
ATOM 704 C CA . ALA A 1 87 ? -2.337 -9.756 10.355 1.00 54.09 87 ALA A CA 1
ATOM 705 C C . ALA A 1 87 ? -2.987 -11.026 10.943 1.00 54.09 87 ALA A C 1
ATOM 707 O O . ALA A 1 87 ? -4.039 -10.944 11.579 1.00 54.09 87 ALA A O 1
ATOM 708 N N . PHE A 1 88 ? -2.348 -12.190 10.786 1.00 53.06 88 PHE A N 1
ATOM 709 C CA . PHE A 1 88 ? -2.916 -13.486 11.173 1.00 53.06 88 PHE A CA 1
ATOM 710 C C . PHE A 1 88 ? -2.598 -13.929 12.601 1.00 53.06 88 PHE A C 1
ATOM 712 O O . PHE A 1 88 ? -3.273 -14.804 13.137 1.00 53.06 88 PHE A O 1
ATOM 719 N N . SER A 1 89 ? -1.607 -13.329 13.260 1.00 58.66 89 SER A N 1
ATOM 720 C CA . SER A 1 89 ? -1.214 -13.709 14.627 1.00 58.66 89 SER A CA 1
ATOM 721 C C . SER A 1 89 ? -2.303 -13.433 15.679 1.00 58.66 89 SER A C 1
ATOM 723 O O . SER A 1 89 ? -2.286 -14.040 16.754 1.00 58.66 89 SER A O 1
ATOM 725 N N . GLN A 1 90 ? -3.284 -12.584 15.347 1.00 57.66 90 GLN A N 1
ATOM 726 C CA . GLN A 1 90 ? -4.475 -12.299 16.158 1.00 57.66 90 GLN A CA 1
ATOM 727 C C . GLN A 1 90 ? -5.529 -13.414 16.144 1.00 57.66 90 GLN A C 1
ATOM 729 O O . GLN A 1 90 ? -6.486 -13.344 16.912 1.00 57.66 90 GLN A O 1
ATOM 734 N N . MET A 1 91 ? -5.396 -14.411 15.267 1.00 57.69 91 MET A N 1
ATOM 735 C CA . MET A 1 91 ? -6.422 -15.430 15.068 1.00 57.69 91 MET A CA 1
ATOM 736 C C . MET A 1 91 ? -6.238 -16.682 15.931 1.00 57.69 91 MET A C 1
ATOM 738 O O . MET A 1 91 ? -5.103 -17.020 16.295 1.00 57.69 91 MET A O 1
ATOM 742 N N . PRO A 1 92 ? -7.340 -17.406 16.220 1.00 58.59 92 PRO A N 1
ATOM 743 C CA . PRO A 1 92 ? -7.288 -18.752 16.775 1.00 58.59 92 PRO A CA 1
ATOM 744 C C . PRO A 1 92 ? -6.523 -19.710 15.853 1.00 58.59 92 PRO A C 1
ATOM 746 O O . PRO A 1 92 ? -6.675 -19.687 14.628 1.00 58.59 92 PRO A O 1
ATOM 749 N N . THR A 1 93 ? -5.699 -20.568 16.449 1.00 62.19 93 THR A N 1
ATOM 750 C CA . THR A 1 93 ? -4.829 -21.533 15.751 1.00 62.19 93 THR A CA 1
ATOM 751 C C . THR A 1 93 ? -5.643 -22.561 14.957 1.00 62.19 93 THR A C 1
ATOM 753 O O . THR A 1 93 ? -5.185 -23.112 13.963 1.00 62.19 93 THR A O 1
ATOM 756 N N . GLU A 1 94 ? -6.887 -22.781 15.368 1.00 65.06 94 GLU A N 1
ATOM 757 C CA . GLU A 1 94 ? -7.880 -23.648 14.740 1.00 65.06 94 GLU A CA 1
ATOM 758 C C . GLU A 1 94 ? -8.302 -23.121 13.356 1.00 65.06 94 GLU A C 1
ATOM 760 O O . GLU A 1 94 ? -8.628 -23.902 12.455 1.00 65.06 94 GLU A O 1
ATOM 765 N N . ILE A 1 95 ? -8.256 -21.794 13.183 1.00 58.69 95 ILE A N 1
ATOM 766 C CA . ILE A 1 95 ? -8.646 -21.095 11.956 1.00 58.69 95 ILE A CA 1
ATOM 767 C C . ILE A 1 95 ? -7.455 -20.942 11.016 1.00 58.69 95 ILE A C 1
ATOM 769 O O . ILE A 1 95 ? -7.611 -21.192 9.830 1.00 58.69 95 ILE A O 1
ATOM 773 N N . VAL A 1 96 ? -6.272 -20.561 11.509 1.00 57.09 96 VAL A N 1
ATOM 774 C CA . VAL A 1 96 ? -5.117 -20.235 10.643 1.00 57.09 96 VAL A CA 1
ATOM 775 C C . VAL A 1 96 ? -4.030 -21.313 10.603 1.00 57.09 96 VAL A C 1
ATOM 777 O O . VAL A 1 96 ? -3.125 -21.238 9.782 1.00 57.09 96 VAL A O 1
ATOM 780 N N . GLY A 1 97 ? -4.115 -22.352 11.432 1.00 66.50 97 GLY A N 1
ATOM 781 C CA . GLY A 1 97 ? -3.048 -23.343 11.569 1.00 66.50 97 GLY A CA 1
ATOM 782 C C . GLY A 1 97 ? -1.857 -22.808 12.369 1.00 66.50 97 GLY A C 1
ATOM 783 O O . GLY A 1 97 ? -1.995 -21.907 13.198 1.00 66.50 97 GLY A O 1
ATOM 784 N N . GLU A 1 98 ? -0.674 -23.389 12.151 1.00 64.06 98 GLU A N 1
ATOM 785 C CA . GLU A 1 98 ? 0.525 -23.057 12.922 1.00 64.06 98 GLU A CA 1
ATOM 786 C C . GLU A 1 98 ? 0.942 -21.592 12.708 1.00 64.06 98 GLU A C 1
ATOM 788 O O . GLU A 1 98 ? 1.156 -21.127 11.577 1.00 64.06 98 GLU A O 1
ATOM 793 N N . LYS A 1 99 ? 1.063 -20.854 13.816 1.00 64.50 99 LYS A N 1
ATOM 794 C CA . LYS A 1 99 ? 1.499 -19.454 13.807 1.00 64.50 99 LYS A CA 1
ATOM 795 C C . LYS A 1 99 ? 2.911 -19.349 13.223 1.00 64.50 99 LYS A C 1
ATOM 797 O O . LYS A 1 99 ? 3.661 -20.324 13.183 1.00 64.50 99 LYS A O 1
ATOM 802 N N . ALA A 1 100 ? 3.255 -18.179 12.700 1.00 64.25 100 ALA A N 1
ATOM 803 C CA . ALA A 1 100 ? 4.631 -17.939 12.294 1.00 64.25 100 ALA A CA 1
ATOM 804 C C . ALA A 1 100 ? 5.568 -17.945 13.499 1.00 64.25 100 ALA A C 1
ATOM 806 O O . ALA A 1 100 ? 5.137 -17.640 14.615 1.00 64.25 100 ALA A O 1
ATOM 807 N N . ASP A 1 101 ? 6.835 -18.276 13.261 1.00 72.38 101 ASP A N 1
ATOM 808 C CA . ASP A 1 101 ? 7.846 -18.117 14.292 1.00 72.38 101 ASP A CA 1
ATOM 809 C C . ASP A 1 101 ? 7.975 -16.635 14.685 1.00 72.38 101 ASP A C 1
ATOM 811 O O . ASP A 1 101 ? 7.773 -15.710 13.891 1.00 72.38 101 ASP A O 1
ATOM 815 N N . ASN A 1 102 ? 8.253 -16.413 15.968 1.00 77.44 102 ASN A N 1
ATOM 816 C CA . ASN A 1 102 ? 8.375 -15.065 16.508 1.00 77.44 102 ASN A CA 1
ATOM 817 C C . ASN A 1 102 ? 9.596 -14.334 15.928 1.00 77.44 102 ASN A C 1
ATOM 819 O O . ASN A 1 102 ? 9.571 -13.111 15.846 1.00 77.44 102 ASN A O 1
ATOM 823 N N . GLU A 1 103 ? 10.640 -15.059 15.514 1.00 81.44 103 GLU A N 1
ATOM 824 C CA . GLU A 1 103 ? 11.868 -14.471 14.965 1.00 81.44 103 GLU A CA 1
ATOM 825 C C . GLU A 1 103 ? 11.604 -13.734 13.647 1.00 81.44 103 GLU A C 1
ATOM 827 O O . GLU A 1 103 ? 11.979 -12.574 13.515 1.00 81.44 103 GLU A O 1
ATOM 832 N N . SER A 1 104 ? 10.840 -14.325 12.730 1.00 79.06 104 SER A N 1
ATOM 833 C CA . SER A 1 104 ? 10.442 -13.705 11.461 1.00 79.06 104 SER A CA 1
ATOM 834 C C . SER A 1 104 ? 9.600 -12.446 11.675 1.00 79.06 104 SER A C 1
ATOM 836 O O . SER A 1 104 ? 9.725 -11.470 10.934 1.00 79.06 104 SER A O 1
ATOM 838 N N . LEU A 1 105 ? 8.739 -12.439 12.701 1.00 82.06 105 LEU A N 1
ATOM 839 C CA . LEU A 1 105 ? 7.982 -11.244 13.088 1.00 82.06 105 LEU A CA 1
ATOM 840 C C . LEU A 1 105 ? 8.903 -10.150 13.643 1.00 82.06 105 LEU A C 1
ATOM 842 O O . LEU A 1 105 ? 8.691 -8.972 13.356 1.00 82.06 105 LEU A O 1
ATOM 846 N N . TYR A 1 106 ? 9.924 -10.526 14.414 1.00 89.06 106 TYR A N 1
ATOM 847 C CA . TYR A 1 106 ? 10.910 -9.590 14.957 1.00 89.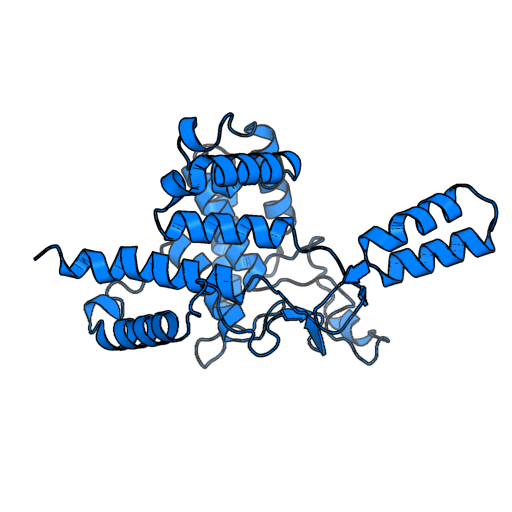06 106 TYR A CA 1
ATOM 848 C C . TYR A 1 106 ? 11.781 -8.999 13.846 1.00 89.06 106 TYR A C 1
ATOM 850 O O . TYR A 1 106 ? 11.986 -7.787 13.82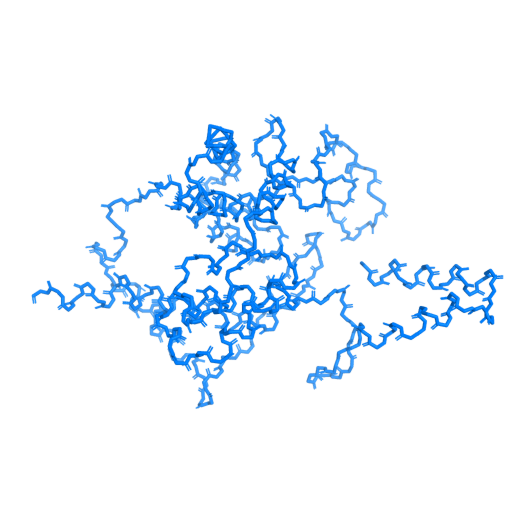0 1.00 89.06 106 TYR A O 1
ATOM 858 N N . ASP A 1 107 ? 12.202 -9.810 12.878 1.00 86.19 107 ASP A N 1
ATOM 859 C CA . ASP A 1 107 ? 12.942 -9.352 11.703 1.00 86.19 107 ASP A CA 1
ATOM 860 C C . ASP A 1 107 ? 12.119 -8.384 10.851 1.00 86.19 107 ASP A C 1
ATOM 862 O O . ASP A 1 107 ? 12.618 -7.326 10.466 1.00 86.19 107 ASP A O 1
ATOM 866 N N . ALA A 1 108 ? 10.833 -8.674 10.631 1.00 87.19 108 ALA A N 1
ATOM 867 C CA . ALA A 1 108 ? 9.936 -7.748 9.946 1.00 87.19 108 ALA A CA 1
ATOM 868 C C . ALA A 1 108 ? 9.845 -6.401 10.686 1.00 87.19 108 ALA A C 1
ATOM 870 O O . ALA A 1 108 ? 9.967 -5.345 10.067 1.00 87.19 108 ALA A O 1
ATOM 871 N N . VAL A 1 109 ? 9.699 -6.414 12.016 1.00 91.44 109 VAL A N 1
ATOM 872 C CA . VAL A 1 109 ? 9.695 -5.188 12.835 1.00 91.44 109 VAL A CA 1
ATOM 873 C C . VAL A 1 109 ? 11.031 -4.447 12.751 1.00 91.44 109 VAL A C 1
ATOM 875 O O . VAL A 1 109 ? 11.038 -3.219 12.670 1.00 91.44 109 VAL A O 1
ATOM 878 N N . ASN A 1 110 ? 12.157 -5.162 12.718 1.00 91.50 110 ASN A N 1
ATOM 879 C CA . ASN A 1 110 ? 13.478 -4.560 12.560 1.00 91.50 110 ASN A CA 1
ATOM 880 C C . ASN A 1 110 ? 13.611 -3.835 11.215 1.00 91.50 110 ASN A C 1
ATOM 882 O O . ASN A 1 110 ? 14.086 -2.700 11.197 1.00 91.50 110 ASN A O 1
ATOM 886 N N . VAL A 1 111 ? 13.136 -4.443 10.122 1.00 91.00 111 VAL A N 1
ATOM 887 C CA . VAL A 1 111 ? 13.103 -3.811 8.793 1.00 91.00 111 VAL A CA 1
ATOM 888 C C . VAL A 1 111 ? 12.218 -2.569 8.805 1.00 91.00 111 VAL A C 1
ATOM 890 O O . VAL A 1 111 ? 12.656 -1.510 8.363 1.00 91.00 111 VAL A O 1
ATOM 893 N N . LEU A 1 112 ? 11.006 -2.656 9.363 1.00 93.00 112 LEU A N 1
ATOM 894 C CA . LEU A 1 112 ? 10.108 -1.501 9.439 1.00 93.00 112 LEU A CA 1
ATOM 895 C C . LEU A 1 112 ? 10.762 -0.338 10.189 1.00 93.00 112 LEU A C 1
ATOM 897 O O . LEU A 1 112 ? 10.787 0.776 9.679 1.00 93.00 112 LEU A O 1
ATOM 901 N N . LEU A 1 113 ? 11.342 -0.594 11.365 1.00 94.38 113 LEU A N 1
ATOM 902 C CA . LEU A 1 113 ? 12.015 0.435 12.162 1.00 94.38 113 LEU A CA 1
ATOM 903 C C . LEU A 1 113 ? 13.253 1.015 11.458 1.00 94.38 113 LEU A C 1
ATOM 905 O O . LEU A 1 113 ? 13.540 2.198 11.628 1.00 94.38 113 LEU A O 1
ATOM 909 N N . PHE A 1 114 ? 13.963 0.215 10.659 1.00 93.56 114 PHE A N 1
ATOM 910 C CA . PHE A 1 114 ? 15.105 0.664 9.858 1.00 93.56 114 PHE A CA 1
ATOM 911 C C . PHE A 1 114 ? 14.705 1.633 8.732 1.00 93.56 114 PHE A C 1
ATOM 913 O O . PHE A 1 114 ? 15.452 2.560 8.434 1.00 93.56 114 PHE A O 1
ATOM 920 N N . LEU A 1 115 ? 13.515 1.467 8.146 1.00 94.81 115 LEU A N 1
ATOM 921 C CA . LEU A 1 115 ? 13.000 2.321 7.066 1.00 94.81 115 LEU A CA 1
ATOM 922 C C . LEU A 1 115 ? 12.463 3.682 7.548 1.00 94.81 115 LEU A C 1
ATOM 924 O O . LEU A 1 115 ? 12.004 4.493 6.737 1.00 94.81 115 LEU A O 1
ATOM 928 N N . GLN A 1 116 ? 12.486 3.951 8.858 1.00 96.38 116 GLN A N 1
ATOM 929 C CA . GLN A 1 116 ? 12.014 5.222 9.395 1.00 96.38 116 GLN A CA 1
ATOM 930 C C . GLN A 1 116 ? 13.028 6.343 9.163 1.00 96.38 116 GLN A C 1
ATOM 932 O O . GLN A 1 116 ? 14.192 6.251 9.551 1.00 96.38 116 GLN A O 1
ATOM 937 N N . SER A 1 117 ? 12.548 7.469 8.646 1.00 94.81 117 SER A N 1
ATOM 938 C CA . SER A 1 117 ? 13.311 8.711 8.591 1.00 94.81 117 SER A CA 1
ATOM 939 C C . SER A 1 117 ? 13.651 9.207 9.999 1.00 94.81 117 SER A C 1
ATOM 941 O O . SER A 1 117 ? 12.733 9.481 10.787 1.00 94.81 117 SER A O 1
ATOM 943 N N . PRO A 1 118 ? 14.938 9.399 10.341 1.00 91.06 118 PRO A N 1
ATOM 944 C CA . PRO A 1 118 ? 15.309 9.978 11.627 1.00 91.06 118 PRO A CA 1
ATOM 945 C C . PRO A 1 118 ? 14.912 11.457 11.730 1.00 91.06 118 PRO A C 1
ATOM 947 O O . PRO A 1 118 ? 14.662 11.934 12.839 1.00 91.06 118 PRO A O 1
ATOM 950 N N . GLU A 1 119 ? 14.830 12.161 10.596 1.00 90.75 119 GLU A N 1
ATOM 951 C CA . GLU A 1 119 ? 14.514 13.589 10.521 1.00 90.75 119 GLU A CA 1
ATOM 952 C C . GLU A 1 119 ? 13.007 13.840 10.548 1.00 90.75 119 GLU A C 1
ATOM 954 O O . GLU A 1 119 ? 12.502 14.601 11.376 1.00 90.75 119 GLU A O 1
ATOM 959 N N . SER A 1 120 ? 12.270 13.196 9.640 1.00 93.19 120 SER A N 1
ATOM 960 C CA . SER A 1 120 ? 10.848 13.476 9.468 1.00 93.19 120 SER A CA 1
ATOM 961 C C . SER A 1 120 ? 9.969 12.608 10.363 1.00 93.19 120 SER A C 1
ATOM 963 O O . SER A 1 120 ? 8.878 13.044 10.725 1.00 93.19 120 SER A O 1
ATOM 965 N N . GLY A 1 121 ? 10.423 11.407 10.736 1.00 94.69 121 GLY A N 1
ATOM 966 C CA . GLY A 1 121 ? 9.624 10.395 11.427 1.00 94.69 121 GLY A CA 1
ATOM 967 C C . GLY A 1 121 ? 8.696 9.579 10.522 1.00 94.69 121 GLY A C 1
ATOM 968 O O . GLY A 1 121 ? 8.093 8.623 11.008 1.00 94.69 121 GLY A O 1
ATOM 969 N N . GLY A 1 122 ? 8.563 9.932 9.241 1.00 95.38 122 GLY A N 1
ATOM 970 C CA . GLY A 1 122 ? 7.825 9.137 8.260 1.00 95.38 122 GLY A CA 1
ATOM 971 C C . GLY A 1 122 ? 8.607 7.900 7.815 1.00 95.38 122 GLY A C 1
ATOM 972 O O . GLY A 1 122 ? 9.792 7.765 8.117 1.00 95.38 122 GLY A O 1
ATOM 973 N N . PHE A 1 123 ? 7.944 7.008 7.087 1.00 95.94 123 PHE A N 1
ATOM 974 C CA . PHE A 1 123 ? 8.555 5.804 6.527 1.00 95.94 123 PHE A CA 1
ATOM 975 C C . PHE A 1 123 ? 8.562 5.840 5.003 1.00 95.94 123 PHE A C 1
ATOM 977 O O . PHE A 1 123 ? 7.570 6.226 4.372 1.00 95.94 123 PHE A O 1
ATOM 984 N N . ALA A 1 124 ? 9.689 5.401 4.456 1.00 91.81 124 ALA A N 1
ATOM 985 C CA . ALA A 1 124 ? 9.864 5.014 3.064 1.00 91.81 124 ALA A CA 1
ATOM 986 C C . ALA A 1 124 ? 9.495 3.532 2.862 1.00 91.81 124 ALA A C 1
ATOM 988 O O . ALA A 1 124 ? 9.108 2.854 3.821 1.00 91.81 124 ALA A O 1
ATOM 989 N N . ILE A 1 125 ? 9.574 3.033 1.626 1.00 82.81 125 ILE A N 1
ATOM 990 C CA . ILE A 1 125 ? 9.085 1.691 1.280 1.00 82.81 125 ILE A CA 1
ATOM 991 C C . ILE A 1 125 ? 10.179 0.700 0.893 1.00 82.81 125 ILE A C 1
ATOM 993 O O . ILE A 1 125 ? 10.064 -0.472 1.250 1.00 82.81 125 ILE A O 1
ATOM 997 N N . TRP A 1 126 ? 11.224 1.140 0.193 1.00 83.25 126 TRP A N 1
ATOM 998 C CA . TRP A 1 126 ? 12.260 0.230 -0.318 1.00 83.25 126 TRP A CA 1
ATOM 999 C C . TRP A 1 126 ? 13.571 0.336 0.451 1.00 83.25 126 TRP A C 1
ATOM 1001 O O . TRP A 1 126 ? 14.222 -0.671 0.722 1.00 83.25 126 TRP A O 1
ATOM 1011 N N . GLU A 1 127 ? 13.941 1.554 0.823 1.00 88.44 127 GLU A N 1
ATOM 1012 C CA . GLU A 1 127 ? 15.178 1.877 1.521 1.00 88.44 127 GLU A CA 1
ATOM 1013 C C . GLU A 1 127 ? 14.958 3.083 2.443 1.00 88.44 127 GLU A C 1
ATOM 1015 O O . GLU A 1 127 ? 13.934 3.759 2.332 1.00 88.44 127 GLU A O 1
ATOM 1020 N N . PRO A 1 128 ? 15.864 3.362 3.394 1.00 89.94 128 PRO A N 1
ATOM 1021 C CA . PRO A 1 128 ? 15.762 4.571 4.193 1.00 89.94 128 PRO A CA 1
ATOM 1022 C C . PRO A 1 128 ? 15.738 5.818 3.293 1.00 89.94 128 PRO A C 1
ATOM 1024 O O . PRO A 1 128 ? 16.516 5.898 2.340 1.00 89.94 128 PRO A O 1
ATOM 1027 N N . PRO A 1 129 ? 14.879 6.805 3.593 1.00 88.62 129 PRO A N 1
ATOM 1028 C CA . PRO A 1 129 ? 14.720 7.976 2.744 1.00 88.62 129 PRO A CA 1
ATOM 1029 C C . PRO A 1 129 ? 16.014 8.787 2.691 1.00 88.62 129 PRO A C 1
ATOM 1031 O O . PRO A 1 129 ? 16.686 8.994 3.706 1.00 88.62 129 PRO A O 1
ATOM 1034 N N . VAL A 1 130 ? 16.347 9.283 1.500 1.00 84.69 130 VAL A N 1
ATOM 1035 C CA . VAL A 1 130 ? 17.560 10.076 1.286 1.00 84.69 130 VAL A CA 1
ATOM 1036 C C . VAL A 1 130 ? 17.225 11.555 1.515 1.00 84.69 130 VAL A C 1
ATOM 1038 O O . VAL A 1 130 ? 16.402 12.105 0.778 1.00 84.69 130 VAL A O 1
ATOM 1041 N N . PRO A 1 131 ? 17.873 12.262 2.465 1.00 80.75 131 PRO A N 1
ATOM 1042 C CA . PRO A 1 131 ? 17.559 13.657 2.800 1.00 80.75 131 PRO A CA 1
ATOM 1043 C C . PRO A 1 131 ? 18.120 14.659 1.768 1.00 80.75 131 PRO A C 1
ATOM 1045 O O . PRO A 1 131 ? 18.624 15.727 2.108 1.00 80.75 131 PRO A O 1
ATOM 1048 N N . LEU A 1 132 ? 18.055 14.325 0.476 1.00 87.69 132 LEU A N 1
ATOM 1049 C CA . LEU A 1 132 ? 18.568 15.119 -0.643 1.00 87.69 132 LEU A CA 1
ATOM 1050 C C . LEU A 1 132 ? 17.458 15.411 -1.658 1.00 87.69 132 LEU A C 1
ATOM 1052 O O . LEU A 1 132 ? 17.611 15.179 -2.853 1.00 87.69 132 LEU A O 1
ATOM 1056 N N . ILE A 1 133 ? 16.337 15.971 -1.190 1.00 86.25 133 ILE A N 1
ATOM 1057 C CA . ILE A 1 133 ? 15.152 16.282 -2.018 1.00 86.25 133 ILE A CA 1
ATOM 1058 C C . ILE A 1 133 ? 15.510 17.116 -3.262 1.00 86.25 133 ILE A C 1
ATOM 1060 O O . ILE A 1 133 ? 14.897 16.954 -4.314 1.00 86.25 133 ILE A O 1
ATOM 1064 N N . ALA A 1 134 ? 16.541 17.965 -3.184 1.00 91.56 134 ALA A N 1
ATOM 1065 C CA . ALA A 1 134 ? 17.026 18.751 -4.320 1.00 91.56 134 ALA A CA 1
ATOM 1066 C C . ALA A 1 134 ? 17.421 17.895 -5.541 1.00 91.56 134 ALA A C 1
ATOM 1068 O O . ALA A 1 134 ? 17.374 18.389 -6.665 1.00 91.56 134 ALA A O 1
ATOM 1069 N N . PHE A 1 135 ? 17.757 16.615 -5.358 1.00 93.62 135 PHE A N 1
ATOM 1070 C CA . PHE A 1 135 ? 18.089 15.710 -6.461 1.00 93.62 135 PHE A CA 1
ATOM 1071 C C . PHE A 1 135 ? 16.881 15.381 -7.341 1.00 93.62 135 PHE A C 1
ATOM 1073 O O . PHE A 1 135 ? 17.071 14.990 -8.488 1.00 93.62 135 PHE A O 1
ATOM 1080 N N . GLN A 1 136 ? 15.648 15.634 -6.883 1.00 92.69 136 GLN A N 1
ATOM 1081 C CA . GLN A 1 136 ? 14.464 15.563 -7.746 1.00 92.69 136 GLN A CA 1
ATOM 1082 C C . GLN A 1 136 ? 14.554 16.533 -8.938 1.00 92.69 136 GLN A C 1
ATOM 1084 O O . GLN A 1 136 ? 13.973 16.263 -9.985 1.00 92.69 136 GLN A O 1
ATOM 1089 N N . MET A 1 137 ? 15.346 17.611 -8.838 1.00 92.38 137 MET A N 1
ATOM 1090 C CA . MET A 1 137 ? 15.611 18.529 -9.956 1.00 92.38 137 MET A CA 1
ATOM 1091 C C . MET A 1 137 ? 16.428 17.901 -11.091 1.00 92.38 137 MET A C 1
ATOM 1093 O O . MET A 1 137 ? 16.461 18.449 -12.188 1.00 92.38 137 MET A O 1
ATOM 1097 N N . LEU A 1 138 ? 17.093 16.773 -10.835 1.00 95.19 138 LEU A N 1
ATOM 1098 C CA . LEU A 1 138 ? 17.876 16.041 -11.829 1.00 95.19 138 LEU A CA 1
ATOM 1099 C C . LEU A 1 138 ? 17.037 15.012 -12.594 1.00 95.19 138 LEU A C 1
ATOM 1101 O O . LEU A 1 138 ? 17.603 14.244 -13.362 1.00 95.19 138 LEU A O 1
ATOM 1105 N N . ASN A 1 139 ? 15.719 14.975 -12.376 1.00 95.25 139 ASN A N 1
ATOM 1106 C CA . ASN A 1 139 ? 14.817 14.017 -13.001 1.00 95.25 139 ASN A CA 1
ATOM 1107 C C . ASN A 1 139 ? 14.754 14.199 -14.527 1.00 95.25 139 ASN A C 1
ATOM 1109 O O . ASN A 1 139 ? 14.166 15.179 -14.991 1.00 95.25 139 ASN A O 1
ATOM 1113 N N . PRO A 1 140 ? 15.286 13.245 -15.315 1.00 96.25 140 PRO A N 1
ATOM 1114 C CA . PRO A 1 140 ? 15.301 13.346 -16.767 1.00 96.25 140 PRO A CA 1
ATOM 1115 C C . PRO A 1 140 ? 14.115 12.624 -17.418 1.00 96.25 140 PRO A C 1
ATOM 1117 O O . PRO A 1 140 ? 14.058 12.541 -18.635 1.00 96.25 140 PRO A O 1
ATOM 1120 N N . SER A 1 141 ? 13.204 12.028 -16.638 1.00 94.19 141 SER A N 1
ATOM 1121 C CA . SER A 1 141 ? 12.172 11.141 -17.189 1.00 94.19 141 SER A CA 1
ATOM 1122 C C . SER A 1 141 ? 11.070 11.867 -17.947 1.00 94.19 141 SER A C 1
ATOM 1124 O O . SER A 1 141 ? 10.338 11.204 -18.674 1.00 94.19 141 SER A O 1
ATOM 1126 N N . GLU A 1 142 ? 10.935 13.186 -17.753 1.00 93.75 142 GLU A N 1
ATOM 1127 C CA . GLU A 1 142 ? 9.952 14.096 -18.374 1.00 93.75 142 GLU A CA 1
ATOM 1128 C C . GLU A 1 142 ? 8.479 13.804 -18.023 1.00 93.75 142 GLU A C 1
ATOM 1130 O O . GLU A 1 142 ? 7.682 14.729 -17.882 1.00 93.75 142 GLU A O 1
ATOM 1135 N N . VAL A 1 143 ? 8.114 12.534 -17.838 1.00 92.69 143 VAL A N 1
ATOM 1136 C CA . VAL A 1 143 ? 6.741 12.054 -17.653 1.00 92.69 143 VAL A CA 1
ATOM 1137 C C . VAL A 1 143 ? 6.434 11.630 -16.219 1.00 92.69 143 VAL A C 1
ATOM 1139 O O . VAL A 1 143 ? 5.267 11.617 -15.829 1.00 92.69 143 VAL A O 1
ATOM 1142 N N . PHE A 1 144 ? 7.448 11.312 -15.410 1.00 92.31 144 PHE A N 1
ATOM 1143 C CA . PHE A 1 144 ? 7.277 10.868 -14.026 1.00 92.31 144 PHE A CA 1
ATOM 1144 C C . PHE A 1 144 ? 7.793 11.911 -13.042 1.00 92.31 144 PHE A C 1
ATOM 1146 O O . PHE A 1 144 ? 8.746 12.631 -13.328 1.00 92.31 144 PHE A O 1
ATOM 1153 N N . ALA A 1 145 ? 7.172 11.986 -11.867 1.00 91.06 145 ALA A N 1
ATOM 1154 C CA . ALA A 1 145 ? 7.596 12.859 -10.778 1.00 91.06 145 ALA A CA 1
ATOM 1155 C C . ALA A 1 145 ? 8.020 12.040 -9.555 1.00 91.06 145 ALA A C 1
ATOM 1157 O O . ALA A 1 145 ? 7.553 10.917 -9.370 1.00 91.06 145 ALA A O 1
ATOM 1158 N N . ASP A 1 146 ? 8.865 12.641 -8.715 1.00 90.19 146 ASP A N 1
ATOM 1159 C CA . ASP A 1 146 ? 9.333 12.082 -7.443 1.00 90.19 146 ASP A CA 1
ATOM 1160 C C . ASP A 1 146 ? 10.026 10.707 -7.587 1.00 90.19 146 ASP A C 1
ATOM 1162 O O . ASP A 1 146 ? 9.756 9.781 -6.828 1.00 90.19 146 ASP A O 1
ATOM 1166 N N . ILE A 1 147 ? 10.928 10.566 -8.571 1.00 91.50 147 ILE A N 1
ATOM 1167 C CA . ILE A 1 147 ? 11.612 9.292 -8.885 1.00 91.50 147 ILE A CA 1
ATOM 1168 C C . ILE A 1 147 ? 13.123 9.277 -8.609 1.00 91.50 147 ILE A C 1
ATOM 1170 O O . ILE A 1 147 ? 13.762 8.253 -8.835 1.00 91.50 147 ILE A O 1
ATOM 1174 N N . MET A 1 148 ? 13.720 10.397 -8.183 1.00 93.44 148 MET A N 1
ATOM 1175 C CA . MET A 1 148 ? 15.185 10.499 -8.060 1.00 93.44 148 MET A CA 1
ATOM 1176 C C . MET A 1 148 ? 15.731 10.069 -6.705 1.00 93.44 148 MET A C 1
ATOM 1178 O O . MET A 1 148 ? 16.873 9.628 -6.622 1.00 93.44 148 MET A O 1
ATOM 1182 N N . VAL A 1 149 ? 14.946 10.245 -5.646 1.00 91.50 149 VAL A N 1
ATOM 1183 C CA . VAL A 1 149 ? 15.305 9.850 -4.284 1.00 91.50 149 VAL A CA 1
ATOM 1184 C C . VAL A 1 149 ? 14.107 9.199 -3.614 1.00 91.50 149 VAL A C 1
ATOM 1186 O O . VAL A 1 149 ? 12.971 9.611 -3.854 1.00 91.50 149 VAL A O 1
ATOM 1189 N N . GLU A 1 150 ? 14.374 8.208 -2.768 1.00 92.25 150 GLU A N 1
ATOM 1190 C CA . GLU A 1 150 ? 13.361 7.563 -1.938 1.00 92.25 150 GLU A CA 1
ATOM 1191 C C . GLU A 1 150 ? 12.829 8.544 -0.880 1.00 92.25 150 GLU A C 1
ATOM 1193 O O . GLU A 1 150 ? 13.595 9.291 -0.259 1.00 92.25 150 GLU A O 1
ATOM 1198 N N . MET A 1 151 ? 11.508 8.555 -0.684 1.00 91.38 151 MET A N 1
ATOM 1199 C CA . MET A 1 151 ? 10.808 9.536 0.146 1.00 91.38 151 MET A CA 1
ATOM 1200 C C . MET A 1 151 ? 9.823 8.880 1.108 1.00 91.38 151 MET A C 1
ATOM 1202 O O . MET A 1 151 ? 9.360 7.761 0.908 1.00 91.38 151 MET A O 1
ATOM 1206 N N . GLU A 1 152 ? 9.449 9.614 2.155 1.00 94.31 152 GLU A N 1
ATOM 1207 C CA . GLU A 1 152 ? 8.430 9.154 3.089 1.00 94.31 152 GLU A CA 1
ATOM 1208 C C . GLU A 1 152 ? 7.015 9.418 2.569 1.00 94.31 152 GLU A C 1
ATOM 1210 O O . GLU A 1 152 ? 6.671 10.536 2.155 1.00 94.31 152 GLU A O 1
ATOM 1215 N N . HIS A 1 153 ? 6.152 8.411 2.699 1.00 93.94 153 HIS A N 1
ATOM 1216 C CA . HIS A 1 153 ? 4.766 8.473 2.242 1.00 93.94 153 HIS A CA 1
ATOM 1217 C C . HIS A 1 153 ? 3.776 8.286 3.398 1.00 93.94 153 HIS A C 1
ATOM 1219 O O . HIS A 1 153 ? 4.003 7.522 4.339 1.00 93.94 153 HIS A O 1
ATOM 1225 N N . VAL A 1 154 ? 2.663 9.024 3.351 1.00 92.00 154 VAL A N 1
ATOM 1226 C CA . VAL A 1 154 ? 1.673 9.082 4.445 1.00 92.00 154 VAL A CA 1
ATOM 1227 C C . VAL A 1 154 ? 0.879 7.783 4.595 1.00 92.00 154 VAL A C 1
ATOM 1229 O O . VAL A 1 154 ? 0.618 7.346 5.711 1.00 92.00 154 VAL A O 1
ATOM 1232 N N . ASP A 1 155 ? 0.546 7.137 3.483 1.00 90.56 155 ASP A N 1
ATOM 1233 C CA . ASP A 1 155 ? -0.151 5.849 3.420 1.00 90.56 155 ASP A CA 1
ATOM 1234 C C . ASP A 1 155 ? 0.711 4.707 3.983 1.00 90.56 155 ASP A C 1
ATOM 1236 O O . ASP A 1 155 ? 0.245 3.906 4.799 1.00 90.56 155 ASP A O 1
ATOM 1240 N N . CYS A 1 156 ? 1.994 4.693 3.630 1.00 93.12 156 CYS A N 1
ATOM 1241 C CA . CYS A 1 156 ? 2.977 3.730 4.123 1.00 93.12 156 CYS A CA 1
ATOM 1242 C C . CYS A 1 156 ? 3.232 3.930 5.620 1.00 93.12 156 CYS A C 1
ATOM 1244 O O . CYS A 1 156 ? 3.113 2.995 6.412 1.00 93.12 156 CYS A O 1
ATOM 1246 N N . THR A 1 157 ? 3.470 5.179 6.029 1.00 95.38 157 THR A N 1
ATOM 1247 C CA . THR A 1 157 ? 3.664 5.553 7.437 1.00 95.38 157 THR A CA 1
ATOM 1248 C C . THR A 1 157 ? 2.477 5.130 8.302 1.00 95.38 157 THR A C 1
ATOM 1250 O O . THR A 1 157 ? 2.658 4.550 9.372 1.00 95.38 157 THR A O 1
ATOM 1253 N N . ALA A 1 158 ? 1.250 5.375 7.840 1.00 90.19 158 ALA A N 1
ATOM 1254 C CA . ALA A 1 158 ? 0.051 5.015 8.585 1.00 90.19 158 ALA A CA 1
ATOM 1255 C C . ALA A 1 158 ? -0.164 3.495 8.685 1.00 90.19 158 ALA A C 1
ATOM 1257 O O . ALA A 1 158 ? -0.530 2.996 9.753 1.00 90.19 158 ALA A O 1
ATOM 1258 N N . SER A 1 159 ? 0.123 2.757 7.609 1.00 91.94 159 SER A N 1
ATOM 1259 C CA . SER A 1 159 ? 0.078 1.289 7.600 1.00 91.94 159 SER A CA 1
ATOM 1260 C C . SER A 1 159 ? 1.088 0.687 8.582 1.00 91.94 159 SER A C 1
ATOM 1262 O O . SER A 1 159 ? 0.765 -0.240 9.325 1.00 91.94 159 SER A O 1
ATOM 1264 N N . ILE A 1 160 ? 2.292 1.262 8.654 1.00 94.12 160 ILE A N 1
ATOM 1265 C CA . ILE A 1 160 ? 3.344 0.822 9.577 1.00 94.12 160 ILE A CA 1
ATOM 1266 C C . ILE A 1 160 ? 2.983 1.142 11.031 1.00 94.12 160 ILE A C 1
ATOM 1268 O O . ILE A 1 160 ? 3.183 0.290 11.893 1.00 94.12 160 ILE A O 1
ATOM 1272 N N . ILE A 1 161 ? 2.373 2.299 11.324 1.00 91.69 161 ILE A N 1
ATOM 1273 C CA . ILE A 1 161 ? 1.831 2.583 12.667 1.00 91.69 161 ILE A CA 1
ATOM 1274 C C . ILE A 1 161 ? 0.857 1.479 13.095 1.00 91.69 161 ILE A C 1
ATOM 1276 O O . ILE A 1 161 ? 0.973 0.954 14.204 1.00 91.69 161 ILE A O 1
ATOM 1280 N N . HIS A 1 162 ? -0.083 1.105 12.220 1.00 87.12 162 HIS A N 1
ATOM 1281 C CA . HIS A 1 162 ? -1.041 0.040 12.512 1.00 87.12 162 HIS A CA 1
ATOM 1282 C C . HIS A 1 162 ? -0.334 -1.291 12.813 1.00 87.12 162 HIS A C 1
ATOM 1284 O O . HIS A 1 162 ? -0.616 -1.924 13.833 1.00 87.12 162 HIS A O 1
ATOM 1290 N N . ALA A 1 163 ? 0.625 -1.678 11.967 1.00 91.00 163 ALA A N 1
ATOM 1291 C CA . ALA A 1 163 ? 1.416 -2.894 12.125 1.00 91.00 163 ALA A CA 1
ATOM 1292 C C . ALA A 1 163 ? 2.212 -2.910 13.444 1.00 91.00 163 ALA A C 1
ATOM 1294 O O . ALA A 1 163 ? 2.104 -3.860 14.217 1.00 91.00 163 ALA A O 1
ATOM 1295 N N . LEU A 1 164 ? 2.959 -1.848 13.751 1.00 93.38 164 LEU A N 1
ATOM 1296 C CA . LEU A 1 164 ? 3.793 -1.766 14.954 1.00 93.38 164 LEU A CA 1
ATOM 1297 C C . LEU A 1 164 ? 2.966 -1.793 16.245 1.00 93.38 164 LEU A C 1
ATOM 1299 O O . LEU A 1 164 ? 3.334 -2.468 17.206 1.00 93.38 164 LEU A O 1
ATOM 1303 N N . LEU A 1 165 ? 1.823 -1.103 16.275 1.00 90.38 165 LEU A N 1
ATOM 1304 C CA . LEU A 1 165 ? 0.929 -1.112 17.436 1.00 90.38 165 LEU A CA 1
ATOM 1305 C C . LEU A 1 165 ? 0.255 -2.467 17.632 1.00 90.38 165 LEU A C 1
ATOM 1307 O O . LEU A 1 165 ? 0.086 -2.931 18.764 1.00 90.38 165 LEU A O 1
ATOM 1311 N N . LEU A 1 166 ? -0.110 -3.125 16.532 1.00 88.25 166 LEU A N 1
ATOM 1312 C CA . LEU A 1 166 ? -0.594 -4.490 16.580 1.00 88.25 166 LEU A CA 1
ATOM 1313 C C . LEU A 1 166 ? 0.477 -5.440 17.128 1.00 88.25 166 LEU A C 1
ATOM 1315 O O . LEU A 1 166 ? 0.196 -6.198 18.056 1.00 88.25 166 LEU A O 1
ATOM 1319 N N . PHE A 1 167 ? 1.694 -5.368 16.596 1.00 90.62 167 PHE A N 1
ATOM 1320 C CA . PHE A 1 167 ? 2.813 -6.176 17.058 1.00 90.62 167 PHE A CA 1
ATOM 1321 C C . PHE A 1 167 ? 3.082 -5.965 18.545 1.00 90.62 167 PHE A C 1
ATOM 1323 O O . PHE A 1 167 ? 3.119 -6.939 19.288 1.00 90.62 167 PHE A O 1
ATOM 1330 N N . LYS A 1 168 ? 3.171 -4.709 19.002 1.00 92.00 168 LYS A N 1
ATOM 1331 C CA . LYS A 1 168 ? 3.381 -4.378 20.418 1.00 92.00 168 LYS A CA 1
ATOM 1332 C C . LYS A 1 168 ? 2.332 -5.039 21.315 1.00 92.00 168 LYS A C 1
ATOM 1334 O O . LYS A 1 168 ? 2.665 -5.568 22.366 1.00 92.00 168 LYS A O 1
ATOM 1339 N N . ARG A 1 169 ? 1.060 -5.037 20.915 1.00 88.75 169 ARG A N 1
ATOM 1340 C CA . ARG A 1 169 ? -0.014 -5.679 21.692 1.00 88.75 169 ARG A CA 1
ATOM 1341 C C . ARG A 1 169 ? 0.161 -7.197 21.808 1.00 88.75 169 ARG A C 1
ATOM 1343 O O . ARG A 1 169 ? -0.228 -7.764 22.823 1.00 88.75 169 ARG A O 1
ATOM 1350 N N . LEU A 1 170 ? 0.709 -7.844 20.782 1.00 86.44 170 LEU A N 1
ATOM 1351 C CA . LEU A 1 170 ? 0.939 -9.292 20.761 1.00 86.44 170 LEU A CA 1
ATOM 1352 C C . LEU A 1 170 ? 2.286 -9.694 21.386 1.00 86.44 170 LEU A C 1
ATOM 1354 O O . LEU A 1 170 ? 2.397 -10.781 21.945 1.00 86.44 170 LEU A O 1
ATOM 1358 N N . HIS A 1 171 ? 3.281 -8.806 21.338 1.00 89.19 171 HIS A N 1
ATOM 1359 C CA . HIS A 1 171 ? 4.646 -9.007 21.827 1.00 89.19 171 HIS A CA 1
ATOM 1360 C C . HIS A 1 171 ? 5.084 -7.831 22.722 1.00 89.19 171 HIS A C 1
ATOM 1362 O O . HIS A 1 171 ? 6.012 -7.096 22.377 1.00 89.19 171 HIS A O 1
ATOM 1368 N N . PRO A 1 172 ? 4.439 -7.629 23.888 1.00 89.25 172 PRO A N 1
ATOM 1369 C CA . PRO A 1 172 ? 4.575 -6.402 24.679 1.00 89.25 172 PRO A CA 1
ATOM 1370 C C . PRO A 1 172 ? 5.978 -6.153 25.236 1.00 89.25 172 PRO A C 1
ATOM 1372 O O . PRO A 1 172 ? 6.305 -5.020 25.555 1.00 89.25 172 PRO A O 1
ATOM 1375 N N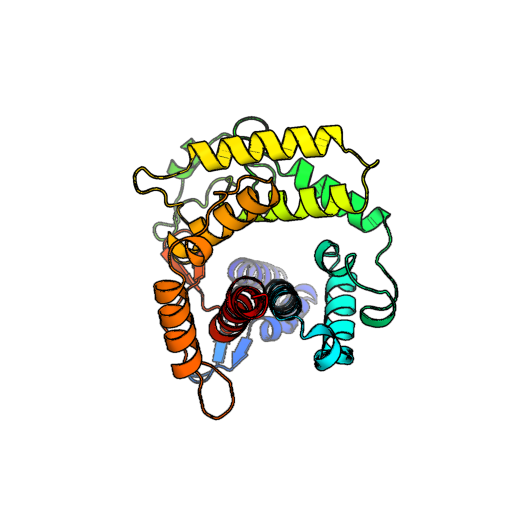 . THR A 1 173 ? 6.822 -7.180 25.349 1.00 90.50 173 THR A N 1
ATOM 1376 C CA . THR A 1 173 ? 8.183 -7.056 25.893 1.00 90.50 173 THR A CA 1
ATOM 1377 C C . THR A 1 173 ? 9.251 -6.794 24.828 1.00 90.50 173 THR A C 1
ATOM 1379 O O . THR A 1 173 ? 10.380 -6.447 25.177 1.00 90.50 173 THR A O 1
ATOM 1382 N N . HIS A 1 174 ? 8.939 -6.946 23.537 1.00 92.62 174 HIS A N 1
ATOM 1383 C CA . HIS A 1 174 ? 9.928 -6.844 22.463 1.00 92.62 174 HIS A CA 1
ATOM 1384 C C . HIS A 1 174 ? 10.006 -5.416 21.908 1.00 92.62 174 HIS A C 1
ATOM 1386 O O . HIS A 1 174 ? 9.068 -4.944 21.269 1.00 92.62 174 HIS A O 1
ATOM 1392 N N . ARG A 1 175 ? 11.136 -4.728 22.144 1.00 93.94 175 ARG A N 1
ATOM 1393 C CA . ARG A 1 175 ? 11.440 -3.367 21.640 1.00 93.94 175 ARG A CA 1
ATOM 1394 C C . ARG A 1 175 ? 10.339 -2.325 21.894 1.00 93.94 175 ARG A C 1
ATOM 1396 O O . ARG A 1 175 ? 10.198 -1.362 21.145 1.00 93.94 175 ARG A O 1
ATOM 1403 N N . GLU A 1 176 ? 9.586 -2.481 22.983 1.00 94.38 176 GLU A N 1
ATOM 1404 C CA . GLU A 1 176 ? 8.416 -1.654 23.305 1.00 94.38 176 GLU A CA 1
ATOM 1405 C C . GLU A 1 176 ? 8.697 -0.149 23.213 1.00 94.38 176 GLU A C 1
ATOM 1407 O O . GLU A 1 176 ? 8.016 0.568 22.483 1.00 94.38 176 GLU A O 1
ATOM 1412 N N . LYS A 1 177 ? 9.726 0.323 23.925 1.00 96.00 177 LYS A N 1
ATOM 1413 C CA . LYS A 1 177 ? 10.077 1.751 23.979 1.00 96.00 177 LYS A CA 1
ATOM 1414 C C . LYS A 1 177 ? 10.444 2.306 22.607 1.00 96.00 177 LYS A C 1
ATOM 1416 O O . LYS A 1 177 ? 10.112 3.440 22.281 1.00 96.00 177 LYS A O 1
ATOM 1421 N N . GLU A 1 178 ? 11.144 1.513 21.806 1.00 96.88 178 GLU A N 1
ATOM 1422 C CA . GLU A 1 178 ? 11.578 1.917 20.471 1.00 96.88 178 GLU A CA 1
ATOM 1423 C C . GLU A 1 178 ? 10.378 2.029 19.530 1.00 96.88 178 GLU A C 1
ATOM 1425 O O . GLU A 1 178 ? 10.265 3.011 18.798 1.00 96.88 178 GLU A O 1
ATOM 1430 N N . ILE A 1 179 ? 9.436 1.086 19.625 1.00 97.25 179 ILE A N 1
ATOM 1431 C CA . ILE A 1 179 ? 8.163 1.127 18.902 1.00 97.25 179 ILE A CA 1
ATOM 1432 C C . ILE A 1 179 ? 7.339 2.354 19.309 1.00 97.25 179 ILE A C 1
ATOM 1434 O O . ILE A 1 179 ? 6.826 3.054 18.441 1.00 97.25 179 ILE A O 1
ATOM 1438 N N . GLU A 1 180 ? 7.229 2.662 20.602 1.00 95.38 180 GLU A N 1
ATOM 1439 C CA . GLU A 1 180 ? 6.500 3.847 21.076 1.00 95.38 180 GLU A CA 1
ATOM 1440 C C . GLU A 1 180 ? 7.087 5.151 20.532 1.00 95.38 180 GLU A C 1
ATOM 1442 O O . GLU A 1 180 ? 6.354 6.003 20.024 1.00 95.38 180 GLU A O 1
ATOM 1447 N N . ILE A 1 181 ? 8.414 5.293 20.600 1.00 97.19 181 ILE A N 1
ATOM 1448 C CA . ILE A 1 181 ? 9.125 6.461 20.070 1.00 97.19 181 ILE A CA 1
ATOM 1449 C C . ILE A 1 181 ? 8.919 6.559 18.555 1.00 97.19 181 ILE A C 1
ATOM 1451 O O . ILE A 1 181 ? 8.637 7.643 18.039 1.00 97.19 181 ILE A O 1
ATOM 1455 N N . SER A 1 182 ? 9.039 5.435 17.847 1.00 97.62 182 SER A N 1
ATOM 1456 C CA . SER A 1 182 ? 8.845 5.361 16.401 1.00 97.62 182 SER A CA 1
ATOM 1457 C C . SER A 1 182 ? 7.433 5.795 16.000 1.00 97.62 182 SER A C 1
ATOM 1459 O O . SER A 1 182 ? 7.278 6.689 15.165 1.00 97.62 182 SER A O 1
ATOM 1461 N N . VAL A 1 183 ? 6.402 5.257 16.658 1.00 95.75 183 VAL A N 1
ATOM 1462 C CA . VAL A 1 183 ? 4.998 5.616 16.412 1.00 95.75 183 VAL A CA 1
ATOM 1463 C C . VAL A 1 183 ? 4.740 7.093 16.711 1.00 95.75 183 VAL A C 1
ATOM 1465 O O . VAL A 1 183 ? 4.082 7.765 15.919 1.00 95.75 183 VAL A O 1
ATOM 1468 N N . ALA A 1 184 ? 5.282 7.639 17.803 1.00 94.38 184 ALA A N 1
ATOM 1469 C CA . ALA A 1 184 ? 5.108 9.054 18.135 1.00 94.38 184 ALA A CA 1
ATOM 1470 C C . ALA A 1 184 ? 5.689 9.983 17.052 1.00 94.38 184 ALA A C 1
ATOM 1472 O O . ALA A 1 184 ? 5.039 10.948 16.642 1.00 94.38 184 ALA A O 1
ATOM 1473 N N . LYS A 1 185 ? 6.885 9.668 16.537 1.00 97.06 185 LYS A N 1
ATOM 1474 C CA . LYS A 1 185 ? 7.504 10.410 15.426 1.00 97.06 185 LYS A CA 1
ATOM 1475 C C . LYS A 1 185 ? 6.671 10.321 14.146 1.00 97.06 185 LYS A C 1
ATOM 1477 O O . LYS A 1 185 ? 6.451 11.339 13.490 1.00 97.06 185 LYS A O 1
ATOM 1482 N N . ALA A 1 186 ? 6.178 9.126 13.832 1.00 96.50 186 ALA A N 1
ATOM 1483 C CA . ALA A 1 186 ? 5.350 8.855 12.664 1.00 96.50 186 ALA A CA 1
ATOM 1484 C C . ALA A 1 186 ? 4.011 9.605 12.706 1.00 96.50 186 ALA A C 1
ATOM 1486 O O . ALA A 1 186 ? 3.596 10.188 11.708 1.00 96.50 186 ALA A O 1
ATOM 1487 N N . ILE A 1 187 ? 3.368 9.683 13.872 1.00 90.00 187 ILE A N 1
ATOM 1488 C CA . ILE A 1 187 ? 2.170 10.512 14.065 1.00 90.00 187 ILE A CA 1
ATOM 1489 C C . ILE A 1 187 ? 2.494 11.984 13.801 1.00 90.00 187 ILE A C 1
ATOM 1491 O O . ILE A 1 187 ? 1.788 12.631 13.032 1.00 90.00 187 ILE A O 1
ATOM 1495 N N . GLY A 1 188 ? 3.596 12.495 14.360 1.00 89.75 188 GLY A N 1
ATOM 1496 C CA . GLY A 1 188 ? 4.023 13.873 14.114 1.00 89.75 188 GLY A CA 1
ATOM 1497 C C . GLY A 1 188 ? 4.298 14.160 12.631 1.00 89.75 188 GLY A C 1
ATOM 1498 O O . GLY A 1 188 ? 3.989 15.249 12.149 1.00 89.75 188 GLY A O 1
ATOM 1499 N N . PHE A 1 189 ? 4.847 13.194 11.888 1.00 95.06 189 PHE A N 1
ATOM 1500 C CA . PHE A 1 189 ? 4.993 13.285 10.432 1.00 95.06 189 PHE A CA 1
ATOM 1501 C C . PHE A 1 189 ? 3.639 13.427 9.729 1.00 95.06 189 PHE A C 1
ATOM 1503 O O . PHE A 1 189 ? 3.466 14.334 8.913 1.00 95.06 189 PHE A O 1
ATOM 1510 N N . LEU A 1 190 ? 2.677 12.558 10.061 1.00 88.81 190 LEU A N 1
ATOM 1511 C CA . LEU A 1 190 ? 1.340 12.584 9.470 1.00 88.81 190 LEU A CA 1
ATOM 1512 C C . LEU A 1 190 ? 0.635 13.912 9.758 1.00 88.81 190 LEU A C 1
ATOM 1514 O O . LEU A 1 190 ? 0.140 14.544 8.830 1.00 88.81 190 LEU A O 1
ATOM 1518 N N . GLU A 1 191 ? 0.656 14.385 11.004 1.00 88.00 191 GLU A N 1
ATOM 1519 C CA . GLU A 1 191 ? 0.048 15.662 11.400 1.00 88.00 191 GLU A CA 1
ATOM 1520 C C . GLU A 1 191 ? 0.640 16.848 10.615 1.00 88.00 191 GLU A C 1
ATOM 1522 O O . GLU A 1 191 ? -0.104 17.689 10.116 1.00 88.00 191 GLU A O 1
ATOM 1527 N N . ARG A 1 192 ? 1.965 16.884 10.399 1.00 92.69 192 ARG A N 1
ATOM 1528 C CA . ARG A 1 192 ? 2.620 17.941 9.599 1.00 92.69 192 ARG A CA 1
ATOM 1529 C C . ARG A 1 192 ? 2.300 17.890 8.104 1.00 92.69 192 ARG A C 1
ATOM 1531 O O . ARG A 1 192 ? 2.470 18.895 7.418 1.00 92.69 192 ARG A O 1
ATOM 1538 N N . ARG A 1 193 ? 1.889 16.734 7.580 1.00 90.44 193 ARG A N 1
ATOM 1539 C CA . ARG A 1 193 ? 1.543 16.541 6.161 1.00 90.44 193 ARG A CA 1
ATOM 1540 C C . ARG A 1 193 ? 0.047 16.714 5.878 1.00 90.44 193 ARG A C 1
ATOM 1542 O O . ARG A 1 193 ? -0.356 16.575 4.722 1.00 90.44 193 ARG A O 1
ATOM 1549 N N . GLN A 1 194 ? -0.765 17.014 6.893 1.00 85.12 194 GLN A N 1
ATOM 1550 C CA . GLN A 1 194 ? -2.190 17.277 6.714 1.00 85.12 194 GLN A CA 1
ATOM 1551 C C . GLN A 1 194 ? -2.409 18.583 5.943 1.00 85.12 194 GLN A C 1
ATOM 1553 O O . GLN A 1 194 ? -1.794 19.610 6.229 1.00 85.12 194 GLN A O 1
ATOM 1558 N N . TRP A 1 195 ? -3.306 18.554 4.961 1.00 82.00 195 TRP A N 1
ATOM 1559 C CA . TRP A 1 195 ? -3.683 19.741 4.199 1.00 82.00 195 TRP A CA 1
ATOM 1560 C C . TRP A 1 195 ? -4.661 20.629 4.983 1.00 82.00 195 TRP A C 1
ATOM 1562 O O . TRP A 1 195 ? -5.386 20.126 5.842 1.00 82.00 195 TRP A O 1
ATOM 1572 N N . PRO A 1 196 ? -4.782 21.932 4.649 1.00 84.06 196 PRO A N 1
ATOM 1573 C CA . PRO A 1 196 ? -5.711 22.840 5.333 1.00 84.06 196 PRO A CA 1
ATOM 1574 C C . PRO A 1 196 ? -7.181 22.390 5.318 1.00 84.06 196 PRO A C 1
ATOM 1576 O O . PRO A 1 196 ? -7.944 22.744 6.210 1.00 84.06 196 PRO A O 1
ATOM 1579 N N . ASN A 1 197 ? -7.589 21.595 4.323 1.00 71.88 197 ASN A N 1
ATOM 1580 C CA . ASN A 1 197 ? -8.935 21.018 4.225 1.00 71.88 197 ASN A CA 1
ATOM 1581 C C . ASN A 1 197 ? -9.130 19.739 5.072 1.00 71.88 197 ASN A C 1
ATOM 1583 O O . ASN A 1 197 ? -10.187 19.117 5.002 1.00 71.88 197 ASN A O 1
ATOM 1587 N N . GLY A 1 198 ? -8.113 19.324 5.830 1.00 73.56 198 GLY A N 1
ATOM 1588 C CA . GLY A 1 198 ? -8.121 18.145 6.691 1.00 73.56 198 GLY A CA 1
ATOM 1589 C C . GLY A 1 198 ? -7.727 16.829 6.013 1.00 73.56 198 GLY A C 1
ATOM 1590 O O . GLY A 1 198 ? -7.647 15.818 6.706 1.00 73.56 198 GLY A O 1
ATOM 1591 N N . SER A 1 199 ? -7.475 16.818 4.701 1.00 72.94 199 SER A N 1
ATOM 1592 C CA . SER A 1 199 ? -7.122 15.603 3.950 1.00 72.94 199 SER A CA 1
ATOM 1593 C C . SER A 1 199 ? -5.611 15.343 3.875 1.00 72.94 199 SER A C 1
ATOM 1595 O O . SER A 1 199 ? -4.797 16.209 4.200 1.00 72.94 199 SER A O 1
ATOM 1597 N N . TRP A 1 200 ? -5.237 14.150 3.406 1.00 87.75 200 TRP A N 1
ATOM 1598 C CA . TRP A 1 200 ? -3.859 13.773 3.079 1.00 87.75 200 TRP A CA 1
ATOM 1599 C C . TRP A 1 200 ? -3.746 13.300 1.637 1.00 87.75 200 TRP A C 1
ATOM 1601 O O . TRP A 1 200 ? -4.577 12.525 1.170 1.00 87.75 200 TRP A O 1
ATOM 1611 N N . TYR A 1 201 ? -2.693 13.733 0.948 1.00 87.75 201 TYR A N 1
ATOM 1612 C CA . TYR A 1 201 ? -2.391 13.308 -0.417 1.00 87.75 201 TYR A CA 1
ATOM 1613 C C . TYR A 1 201 ? -1.921 11.844 -0.439 1.00 87.75 201 TYR A C 1
ATOM 1615 O O . TYR A 1 201 ? -0.900 11.520 0.167 1.00 87.75 201 TYR A O 1
ATOM 1623 N N . GLY A 1 202 ? -2.649 10.968 -1.135 1.00 88.75 202 GLY A N 1
ATOM 1624 C CA . GLY A 1 202 ? -2.242 9.583 -1.392 1.00 88.75 202 GLY A CA 1
ATOM 1625 C C . GLY A 1 202 ? -1.260 9.503 -2.557 1.00 88.75 202 GLY A C 1
ATOM 1626 O O . GLY A 1 202 ? -1.524 10.069 -3.618 1.00 88.75 202 GLY A O 1
ATOM 1627 N N . TYR A 1 203 ? -0.130 8.818 -2.357 1.00 89.56 203 TYR A N 1
ATOM 1628 C CA . TYR A 1 203 ? 0.909 8.696 -3.385 1.00 89.56 203 TYR A CA 1
ATOM 1629 C C . TYR A 1 203 ? 0.702 7.465 -4.276 1.00 89.56 203 TYR A C 1
ATOM 1631 O O . TYR A 1 203 ? 0.968 7.546 -5.471 1.00 89.56 203 TYR A O 1
ATOM 1639 N N . TRP A 1 204 ? 0.183 6.368 -3.706 1.00 89.62 204 TRP A N 1
ATOM 1640 C CA . TRP A 1 204 ? -0.006 5.077 -4.392 1.00 89.62 204 TRP A CA 1
ATOM 1641 C C . TRP A 1 204 ? -1.437 4.828 -4.905 1.00 89.62 204 TRP A C 1
ATOM 1643 O O . TRP A 1 204 ? -1.704 3.873 -5.637 1.00 89.62 204 TRP A O 1
ATOM 1653 N N . GLY A 1 205 ? -2.384 5.682 -4.520 1.00 87.50 205 GLY A N 1
ATOM 1654 C CA . GLY A 1 205 ? -3.789 5.586 -4.908 1.00 87.50 205 GLY A CA 1
ATOM 1655 C C . GLY A 1 205 ? -4.417 6.965 -5.041 1.00 87.50 205 GLY A C 1
ATOM 1656 O O . GLY A 1 205 ? -3.925 7.929 -4.462 1.00 87.50 205 GLY A O 1
ATOM 1657 N N . ILE A 1 206 ? -5.489 7.060 -5.824 1.00 86.38 206 ILE A N 1
ATOM 1658 C CA . ILE A 1 206 ? -6.105 8.322 -6.247 1.00 86.38 206 ILE A CA 1
ATOM 1659 C C . ILE A 1 206 ? -7.133 8.809 -5.216 1.00 86.38 206 ILE A C 1
ATOM 1661 O O . ILE A 1 206 ? -8.108 8.139 -4.898 1.00 86.38 206 ILE A O 1
ATOM 1665 N N . CYS A 1 207 ? -7.030 10.025 -4.695 1.00 77.50 207 CYS A N 1
ATOM 1666 C CA . CYS A 1 207 ? -5.775 10.610 -4.236 1.00 77.50 207 CYS A CA 1
ATOM 1667 C C . CYS A 1 207 ? -5.940 10.983 -2.764 1.00 77.50 207 CYS A C 1
ATOM 1669 O O . CYS A 1 207 ? -5.468 10.282 -1.872 1.00 77.50 207 CYS A O 1
ATOM 1671 N N . PHE A 1 208 ? -6.734 12.017 -2.492 1.00 78.31 208 PHE A N 1
ATOM 1672 C CA . PHE A 1 208 ? -6.965 12.483 -1.128 1.00 78.31 208 PHE A CA 1
ATOM 1673 C C . PHE A 1 208 ? -7.831 11.540 -0.295 1.00 78.31 208 PHE A C 1
ATOM 1675 O O . PHE A 1 208 ? -7.596 11.395 0.901 1.00 78.31 208 PHE A O 1
ATOM 1682 N N . ILE A 1 209 ? -8.811 10.871 -0.908 1.00 80.06 209 ILE A N 1
ATOM 1683 C CA . ILE A 1 209 ? -9.640 9.874 -0.213 1.00 80.06 209 ILE A CA 1
ATOM 1684 C C . ILE A 1 209 ? -8.769 8.691 0.217 1.00 80.06 209 ILE A C 1
ATOM 1686 O O . ILE A 1 209 ? -8.811 8.298 1.380 1.00 80.06 209 ILE A O 1
ATOM 1690 N N . TYR A 1 210 ? -7.934 8.188 -0.696 1.00 85.25 210 TYR A N 1
ATOM 1691 C CA . TYR A 1 210 ? -7.000 7.097 -0.431 1.00 85.25 210 TYR A CA 1
ATOM 1692 C C . TYR A 1 210 ? -6.018 7.447 0.696 1.00 85.25 210 TYR A C 1
ATOM 1694 O O . TYR A 1 210 ? -5.968 6.751 1.708 1.00 85.25 210 TYR A O 1
ATOM 1702 N N . GLY A 1 211 ? -5.291 8.565 0.576 1.00 79.44 211 GLY A N 1
ATOM 1703 C CA . GLY A 1 211 ? -4.333 8.989 1.602 1.00 79.44 211 GLY A CA 1
ATOM 1704 C C . GLY A 1 211 ? -4.996 9.214 2.964 1.00 79.44 211 GLY A C 1
ATOM 1705 O O . GLY A 1 211 ? -4.509 8.735 3.987 1.00 79.44 211 GLY A O 1
ATOM 1706 N N . THR A 1 212 ? -6.155 9.875 2.979 1.00 76.69 212 THR A N 1
ATOM 1707 C CA . THR A 1 212 ? -6.910 10.130 4.216 1.00 76.69 212 THR A CA 1
ATOM 1708 C C . THR A 1 212 ? -7.403 8.836 4.865 1.00 76.69 212 THR A C 1
ATOM 1710 O O . THR A 1 212 ? -7.339 8.718 6.086 1.00 76.69 212 THR A O 1
ATOM 1713 N N . PHE A 1 213 ? -7.849 7.848 4.083 1.00 85.62 213 PHE A N 1
ATOM 1714 C CA . PHE A 1 213 ? -8.278 6.545 4.598 1.00 85.62 213 PHE A CA 1
ATOM 1715 C C . PHE A 1 213 ? -7.170 5.860 5.411 1.00 85.62 213 PHE A C 1
ATOM 1717 O O . PHE A 1 213 ? -7.396 5.525 6.577 1.00 85.62 213 PHE A O 1
ATOM 1724 N N . PHE A 1 214 ? -5.966 5.719 4.845 1.00 85.00 214 PHE A N 1
ATOM 1725 C CA . PHE A 1 214 ? -4.845 5.083 5.546 1.00 85.00 214 PHE A CA 1
ATOM 1726 C C . PHE A 1 214 ? -4.441 5.864 6.794 1.00 85.00 214 PHE A C 1
ATOM 1728 O O . PHE A 1 214 ? -4.314 5.281 7.871 1.00 85.00 214 PHE A O 1
ATOM 1735 N N . VAL A 1 215 ? -4.296 7.187 6.678 1.00 80.50 215 VAL A N 1
ATOM 1736 C CA . VAL A 1 215 ? -3.887 8.035 7.807 1.00 80.50 215 VAL A CA 1
ATOM 1737 C C . VAL A 1 215 ? -4.879 7.953 8.962 1.00 80.50 215 VAL A C 1
ATOM 1739 O O . VAL A 1 215 ? -4.462 7.764 10.106 1.00 80.50 215 VAL A O 1
ATOM 1742 N N . LEU A 1 216 ? -6.184 8.007 8.688 1.00 82.12 216 LEU A N 1
ATOM 1743 C CA . LEU A 1 216 ? -7.196 7.852 9.731 1.00 82.12 216 LEU A CA 1
ATOM 1744 C C . LEU A 1 216 ? -7.133 6.471 10.395 1.00 82.12 216 LEU A C 1
ATOM 1746 O O . LEU A 1 216 ? -7.237 6.398 11.619 1.00 82.12 216 LEU A O 1
ATOM 1750 N N . GLN A 1 217 ? -6.914 5.387 9.642 1.00 81.81 217 GLN A N 1
ATOM 1751 C CA . GLN A 1 217 ? -6.730 4.056 10.236 1.00 81.81 217 GLN A CA 1
ATOM 1752 C C . GLN A 1 217 ? -5.509 3.997 11.167 1.00 81.81 217 GLN A C 1
ATOM 1754 O O . GLN A 1 217 ? -5.615 3.486 12.289 1.00 81.81 217 GLN A O 1
ATOM 1759 N N . GLY A 1 218 ? -4.369 4.549 10.740 1.00 78.94 218 GLY A N 1
ATOM 1760 C CA . GLY A 1 218 ? -3.151 4.612 11.553 1.00 78.94 218 GLY A CA 1
ATOM 1761 C C . GLY A 1 218 ? -3.356 5.412 12.845 1.00 78.94 218 GLY A C 1
ATOM 1762 O O . GLY A 1 218 ? -3.055 4.926 13.936 1.00 78.94 218 GLY A O 1
ATOM 1763 N N . LEU A 1 219 ? -3.955 6.602 12.745 1.00 78.12 219 LEU A N 1
ATOM 1764 C CA . LEU A 1 219 ? -4.246 7.468 13.894 1.00 78.12 219 LEU A CA 1
ATOM 1765 C C . LEU A 1 219 ? -5.237 6.826 14.880 1.00 78.12 219 LEU A C 1
ATOM 1767 O O . LEU A 1 219 ? -4.992 6.836 16.088 1.00 78.12 219 LEU A O 1
ATOM 1771 N N . VAL A 1 220 ? -6.321 6.215 14.387 1.00 82.69 220 VAL A N 1
ATOM 1772 C CA . VAL A 1 220 ? -7.294 5.494 15.230 1.00 82.69 220 VAL A CA 1
ATOM 1773 C C . VAL A 1 220 ? -6.626 4.336 15.966 1.00 82.69 220 VAL A C 1
ATOM 1775 O O . VAL A 1 220 ? -6.891 4.130 17.150 1.00 82.69 220 VAL A O 1
ATOM 1778 N N . SER A 1 221 ? -5.726 3.611 15.300 1.00 80.06 221 SER A N 1
ATOM 1779 C CA . SER A 1 221 ? -4.967 2.515 15.916 1.00 80.06 221 SER A CA 1
ATOM 1780 C C . SER A 1 221 ? -4.063 3.010 17.045 1.00 80.06 221 SER A C 1
ATOM 1782 O O . SER A 1 221 ? -3.913 2.323 18.051 1.00 80.06 221 SER A O 1
ATOM 1784 N N . ALA A 1 222 ? -3.540 4.234 16.922 1.00 78.38 222 ALA A N 1
ATOM 1785 C CA . ALA A 1 222 ? -2.791 4.937 17.963 1.00 78.38 222 ALA A CA 1
ATOM 1786 C C . ALA A 1 222 ? -3.670 5.575 19.058 1.00 78.38 222 ALA A C 1
ATOM 1788 O O . ALA A 1 222 ? -3.174 6.341 19.883 1.00 78.38 222 ALA A O 1
ATOM 1789 N N . GLY A 1 223 ? -4.978 5.299 19.072 1.00 79.31 223 GLY A N 1
ATOM 1790 C CA . GLY A 1 223 ? -5.912 5.815 20.073 1.00 79.31 223 GLY A CA 1
ATOM 1791 C C . GLY A 1 223 ? -6.376 7.255 19.834 1.00 79.31 223 GLY A C 1
ATOM 1792 O O . GLY A 1 223 ? -7.093 7.808 20.669 1.00 79.31 223 GLY A O 1
ATOM 1793 N N . LYS A 1 224 ? -6.026 7.876 18.697 1.00 72.00 224 LYS A N 1
ATOM 1794 C CA . LYS A 1 224 ? -6.548 9.193 18.303 1.00 72.00 224 LYS A CA 1
ATOM 1795 C C . LYS A 1 224 ? -7.963 9.013 17.760 1.00 72.00 224 LYS A C 1
ATOM 1797 O O . LYS A 1 224 ? -8.172 8.754 16.578 1.00 72.00 224 LYS A O 1
ATOM 1802 N N . THR A 1 225 ? -8.944 9.107 18.648 1.00 71.62 225 THR A N 1
ATOM 1803 C CA . THR A 1 225 ? -10.358 8.937 18.306 1.00 71.62 225 THR A CA 1
ATOM 1804 C C . THR A 1 225 ? -11.133 10.222 18.554 1.00 71.62 225 THR A C 1
ATOM 1806 O O . THR A 1 225 ? -10.790 11.023 19.421 1.00 71.62 225 THR A O 1
ATOM 1809 N N . TYR A 1 226 ? -12.186 10.425 17.771 1.00 58.16 226 TYR A N 1
ATOM 1810 C CA . TYR A 1 226 ? -13.167 11.476 17.999 1.00 58.16 226 TYR A CA 1
ATOM 1811 C C . TYR A 1 226 ? -14.299 10.817 18.783 1.00 58.16 226 TYR A C 1
ATOM 1813 O O . TYR A 1 226 ? -15.128 10.131 18.188 1.00 58.16 226 TYR A O 1
ATOM 1821 N N . SER A 1 227 ? -14.282 10.895 20.111 1.00 58.97 227 SER A N 1
ATOM 1822 C CA . SER A 1 227 ? -15.139 10.123 21.028 1.00 58.97 227 SER A CA 1
ATOM 1823 C C . SER A 1 227 ? -16.642 10.490 21.004 1.00 58.97 227 SER A C 1
ATOM 1825 O O . SER A 1 227 ? -17.308 10.445 22.031 1.00 58.97 227 SER A O 1
ATOM 1827 N N . ASN A 1 228 ? -17.183 10.826 19.826 1.00 59.78 228 ASN A N 1
ATOM 1828 C CA . ASN A 1 228 ? -18.605 10.818 19.462 1.00 59.78 228 ASN A CA 1
ATOM 1829 C C . ASN A 1 228 ? -18.795 10.804 17.928 1.00 59.78 228 ASN A C 1
ATOM 1831 O O . ASN A 1 228 ? -19.251 11.765 17.293 1.00 59.78 228 ASN A O 1
ATOM 1835 N N . SER A 1 229 ? -18.398 9.691 17.307 1.00 66.44 229 SER A N 1
ATOM 1836 C CA . SER A 1 229 ? -18.422 9.509 15.849 1.00 66.44 229 SER A CA 1
ATOM 1837 C C . SER A 1 229 ? -19.770 9.882 15.207 1.00 66.44 229 SER A C 1
ATOM 1839 O O . SER A 1 229 ? -20.806 9.958 15.868 1.00 66.44 229 SER A O 1
ATOM 1841 N N . GLN A 1 230 ? -19.782 10.092 13.886 1.00 64.12 230 GLN A N 1
ATOM 1842 C CA . GLN A 1 230 ? -21.020 10.372 13.145 1.00 64.12 230 GLN A CA 1
ATOM 1843 C C . GLN A 1 230 ? -22.138 9.364 13.475 1.00 64.12 230 GLN A C 1
ATOM 1845 O O . GLN A 1 230 ? -23.287 9.770 13.566 1.00 64.12 230 GLN A O 1
ATOM 1850 N N . ALA A 1 231 ? -21.805 8.093 13.732 1.00 68.38 231 ALA A N 1
ATOM 1851 C CA . ALA A 1 231 ? -22.775 7.060 14.096 1.00 68.38 231 ALA A CA 1
ATOM 1852 C C . ALA A 1 231 ? -23.545 7.358 15.396 1.00 68.38 231 ALA A C 1
ATOM 1854 O O . ALA A 1 231 ? -24.726 7.038 15.480 1.00 68.38 231 ALA A O 1
ATOM 1855 N N . GLU A 1 232 ? -22.904 7.986 16.385 1.00 70.81 232 GLU A N 1
ATOM 1856 C CA . GLU A 1 232 ? -23.531 8.332 17.669 1.00 70.81 232 GLU A CA 1
ATOM 1857 C C . GLU A 1 232 ? -24.356 9.623 17.588 1.00 70.81 232 GLU A C 1
ATOM 1859 O O . GLU A 1 232 ? -25.346 9.767 18.301 1.00 70.81 232 GLU A O 1
ATOM 1864 N N . ARG A 1 233 ? -23.960 10.561 16.715 1.00 75.06 233 ARG A N 1
ATOM 1865 C CA . ARG A 1 233 ? -24.655 11.846 16.517 1.00 75.06 233 ARG A CA 1
ATOM 1866 C C . ARG A 1 233 ? -25.862 11.721 15.586 1.00 75.06 233 ARG A C 1
ATOM 1868 O O . ARG A 1 233 ? -26.943 12.192 15.921 1.00 75.06 233 ARG A O 1
ATOM 1875 N N . ASP A 1 234 ? -25.657 11.117 14.419 1.00 76.88 234 ASP A N 1
ATOM 1876 C CA . ASP A 1 234 ? -26.688 10.799 13.431 1.00 76.88 234 ASP A CA 1
ATOM 1877 C C . ASP A 1 234 ? -26.160 9.722 12.459 1.00 76.88 234 ASP A C 1
ATOM 1879 O O . ASP A 1 234 ? -25.338 10.035 11.584 1.00 76.88 234 ASP A O 1
ATOM 1883 N N . PRO A 1 235 ? -26.633 8.465 12.556 1.00 79.25 235 PRO A N 1
ATOM 1884 C CA . PRO A 1 235 ? -26.185 7.387 11.682 1.00 79.25 235 PRO A CA 1
ATOM 1885 C C . PRO A 1 235 ? -26.781 7.464 10.264 1.00 79.25 235 PRO A C 1
ATOM 1887 O O . PRO A 1 235 ? -26.360 6.708 9.387 1.00 79.25 235 PRO A O 1
ATOM 1890 N N . THR A 1 236 ? -27.718 8.379 9.982 1.00 77.62 236 THR A N 1
ATOM 1891 C CA . THR A 1 236 ? -28.420 8.471 8.688 1.00 77.62 236 THR A CA 1
ATOM 1892 C C . THR A 1 236 ? -27.482 8.597 7.480 1.00 77.62 236 THR A C 1
ATOM 1894 O O . THR A 1 236 ? -27.689 7.868 6.504 1.00 77.62 236 THR A O 1
ATOM 1897 N N . PRO A 1 237 ? -26.430 9.444 7.482 1.00 72.44 237 PRO A N 1
ATOM 1898 C CA . PRO A 1 237 ? -25.484 9.504 6.368 1.00 72.44 237 PRO A CA 1
ATOM 1899 C C . PRO A 1 237 ? -24.740 8.180 6.147 1.00 72.44 237 PRO A C 1
ATOM 1901 O O . PRO A 1 237 ? -24.520 7.790 5.003 1.00 72.44 237 PRO A O 1
ATOM 1904 N N . LEU A 1 238 ? -24.425 7.449 7.223 1.00 69.69 238 LEU A N 1
ATOM 1905 C CA . LEU A 1 238 ? -23.782 6.133 7.145 1.00 69.69 238 LEU A CA 1
ATOM 1906 C C . LEU A 1 238 ? -24.739 5.079 6.573 1.00 69.69 238 LEU A C 1
ATOM 1908 O O . LEU A 1 238 ? -24.328 4.274 5.744 1.00 69.69 238 LEU A O 1
ATOM 1912 N N . HIS A 1 239 ? -26.025 5.118 6.935 1.00 78.44 239 HIS A N 1
ATOM 1913 C CA . HIS A 1 239 ? -27.051 4.261 6.330 1.00 78.44 239 HIS A CA 1
ATOM 1914 C C . HIS A 1 239 ? -27.234 4.540 4.836 1.00 78.44 239 HIS A C 1
ATOM 1916 O O . HIS A 1 239 ? -27.385 3.607 4.050 1.00 78.44 239 HIS A O 1
ATOM 1922 N N . ARG A 1 240 ? -27.206 5.814 4.424 1.00 71.19 240 ARG A N 1
ATOM 1923 C CA . ARG A 1 240 ? -27.281 6.196 3.005 1.00 71.19 240 ARG A CA 1
ATOM 1924 C C . ARG A 1 240 ? -26.061 5.708 2.231 1.00 71.19 240 ARG A C 1
ATOM 1926 O O . ARG A 1 240 ? -26.237 5.166 1.145 1.00 71.19 240 ARG A O 1
ATOM 1933 N N . ALA A 1 241 ? -24.863 5.845 2.802 1.00 68.44 241 ALA A N 1
ATOM 1934 C CA . ALA A 1 241 ? -23.643 5.302 2.217 1.00 68.44 241 ALA A CA 1
ATOM 1935 C C . ALA A 1 241 ? -23.723 3.772 2.095 1.00 68.44 241 ALA A C 1
ATOM 1937 O O . ALA A 1 241 ? -23.559 3.249 1.002 1.00 68.44 241 ALA A O 1
ATOM 1938 N N . ALA A 1 242 ? -24.082 3.055 3.164 1.00 76.44 242 ALA A N 1
ATOM 1939 C CA . ALA A 1 242 ? -24.242 1.600 3.120 1.00 76.44 242 ALA A CA 1
ATOM 1940 C C . ALA A 1 242 ? -25.290 1.158 2.083 1.00 76.44 242 ALA A C 1
ATOM 1942 O O . ALA A 1 242 ? -25.043 0.226 1.326 1.00 76.44 242 ALA A O 1
ATOM 1943 N N . LYS A 1 243 ? -26.433 1.855 1.993 1.00 79.38 243 LYS A N 1
ATOM 1944 C CA . LYS A 1 243 ? -27.465 1.594 0.978 1.00 79.38 243 LYS A CA 1
ATOM 1945 C C . LYS A 1 243 ? -26.946 1.810 -0.444 1.00 79.38 243 LYS A C 1
ATOM 1947 O O . LYS A 1 243 ? -27.290 1.025 -1.317 1.00 79.38 243 LYS A O 1
ATOM 1952 N N . LEU A 1 244 ? -26.138 2.848 -0.677 1.00 76.25 244 LEU A N 1
ATOM 1953 C CA . LEU A 1 244 ? -25.502 3.080 -1.976 1.00 76.25 244 LEU A CA 1
ATOM 1954 C C . LEU A 1 244 ? -24.625 1.888 -2.370 1.00 76.25 244 LEU A C 1
ATOM 1956 O O . LEU A 1 244 ? -24.757 1.402 -3.486 1.00 76.25 244 LEU A O 1
ATOM 1960 N N . LEU A 1 245 ? -23.780 1.406 -1.451 1.00 80.62 245 LEU A N 1
ATOM 1961 C CA . LEU A 1 245 ? -22.906 0.261 -1.712 1.00 80.62 245 LEU A CA 1
ATOM 1962 C C . LEU A 1 245 ? -23.728 -1.010 -1.967 1.00 80.62 245 LEU A C 1
ATOM 1964 O O . LEU A 1 245 ? -23.532 -1.650 -2.986 1.00 80.62 245 LEU A O 1
ATOM 1968 N N . ILE A 1 246 ? -24.699 -1.333 -1.107 1.00 85.19 246 ILE A N 1
ATOM 1969 C CA . ILE A 1 246 ? -25.559 -2.521 -1.264 1.00 85.19 246 ILE A CA 1
ATOM 1970 C C . ILE A 1 246 ? -26.309 -2.497 -2.603 1.00 85.19 246 ILE A C 1
ATOM 1972 O O . ILE A 1 246 ? -26.368 -3.503 -3.295 1.00 85.19 246 ILE A O 1
ATOM 1976 N N . ASN A 1 247 ? -26.853 -1.343 -2.994 1.00 88.62 247 ASN A N 1
ATOM 1977 C CA . ASN A 1 247 ? -27.595 -1.210 -4.248 1.00 88.62 247 ASN A CA 1
ATOM 1978 C C . ASN A 1 247 ? -26.703 -1.239 -5.499 1.00 88.62 247 ASN A C 1
ATOM 1980 O O . ASN A 1 247 ? -27.233 -1.360 -6.600 1.00 88.62 247 ASN A O 1
ATOM 1984 N N . ALA A 1 248 ? -25.388 -1.067 -5.350 1.00 82.06 248 ALA A N 1
ATOM 1985 C CA . ALA A 1 248 ? -24.437 -1.168 -6.452 1.00 82.06 248 ALA A CA 1
ATOM 1986 C C . ALA A 1 248 ? -23.997 -2.617 -6.726 1.00 82.06 248 ALA A C 1
ATOM 1988 O O . ALA A 1 248 ? -23.336 -2.851 -7.735 1.00 82.06 248 ALA A O 1
ATOM 1989 N N . GLN A 1 249 ? -24.326 -3.564 -5.840 1.00 89.25 249 GLN A N 1
ATOM 1990 C CA . GLN A 1 249 ? -23.981 -4.974 -6.001 1.00 89.25 249 GLN A CA 1
ATOM 1991 C C . GLN A 1 249 ? -24.741 -5.591 -7.185 1.00 89.25 249 GLN A C 1
ATOM 1993 O O . GLN A 1 249 ? -25.937 -5.351 -7.359 1.00 89.25 249 GLN A O 1
ATOM 1998 N N . MET A 1 250 ? -24.039 -6.384 -7.993 1.00 92.94 250 MET A N 1
ATOM 1999 C CA . MET A 1 250 ? -24.609 -7.131 -9.115 1.00 92.94 250 MET A CA 1
ATOM 2000 C C . MET A 1 250 ? -25.287 -8.425 -8.633 1.00 92.94 250 MET A C 1
ATOM 2002 O O . MET A 1 250 ? -25.125 -8.838 -7.485 1.00 92.94 250 MET A O 1
ATOM 2006 N N . GLU A 1 251 ? -26.063 -9.078 -9.503 1.00 92.81 251 GLU A N 1
ATOM 2007 C CA . GLU A 1 251 ? -26.831 -10.288 -9.147 1.00 92.81 251 GLU A CA 1
ATOM 2008 C C . GLU A 1 251 ? -25.952 -11.466 -8.695 1.00 92.81 251 GLU A C 1
ATOM 2010 O O . GLU A 1 251 ? -26.389 -12.291 -7.894 1.00 92.81 251 GLU A O 1
ATOM 2015 N N . ASP A 1 252 ? -24.713 -11.534 -9.183 1.00 92.44 252 ASP A N 1
ATOM 2016 C CA . ASP A 1 252 ? -23.721 -12.556 -8.834 1.00 92.44 252 ASP A CA 1
ATOM 2017 C C . ASP A 1 252 ? -22.914 -12.228 -7.565 1.00 92.44 252 ASP A C 1
ATOM 2019 O O . ASP A 1 252 ? -22.129 -13.053 -7.096 1.00 92.44 252 ASP A O 1
ATOM 2023 N N . GLY A 1 253 ? -23.123 -11.042 -6.988 1.00 89.19 253 GLY A N 1
ATOM 2024 C CA . GLY A 1 253 ? -22.444 -10.567 -5.792 1.00 89.19 253 GLY A CA 1
ATOM 2025 C C . GLY A 1 253 ? -21.172 -9.744 -6.030 1.00 89.19 253 GLY A C 1
ATOM 2026 O O . GLY A 1 253 ? -20.678 -9.185 -5.046 1.00 89.19 253 GLY A O 1
ATOM 2027 N N . ASP A 1 254 ? -20.670 -9.627 -7.270 1.00 89.88 254 ASP A N 1
ATOM 2028 C CA . ASP A 1 254 ? -19.556 -8.726 -7.629 1.00 89.88 254 ASP A CA 1
ATOM 2029 C C . ASP A 1 254 ? -20.055 -7.267 -7.717 1.00 89.88 254 ASP A C 1
ATOM 2031 O O . ASP A 1 254 ? -21.248 -6.958 -7.608 1.00 89.88 254 ASP A O 1
ATOM 2035 N N . PHE A 1 255 ? -19.123 -6.336 -7.891 1.00 85.00 255 PHE A N 1
ATOM 2036 C CA . PHE A 1 255 ? -19.389 -4.915 -8.060 1.00 85.00 255 PHE A CA 1
ATOM 2037 C C . PHE A 1 255 ? -18.906 -4.427 -9.427 1.00 85.00 255 PHE A C 1
ATOM 2039 O O . PHE A 1 255 ? -17.888 -4.904 -9.933 1.00 85.00 255 PHE A O 1
ATOM 2046 N N . PRO A 1 256 ? -19.585 -3.437 -10.031 1.00 86.56 256 PRO A N 1
ATOM 2047 C CA . PRO A 1 256 ? -19.186 -2.914 -11.328 1.00 86.56 256 PRO A CA 1
ATOM 2048 C C . PRO A 1 256 ? -17.803 -2.256 -11.258 1.00 86.56 256 PRO A C 1
ATOM 2050 O O . PRO A 1 256 ? -17.466 -1.557 -10.296 1.00 86.56 256 PRO A O 1
ATOM 2053 N N . GLN A 1 257 ? -17.009 -2.437 -12.314 1.00 85.69 257 GLN A N 1
ATOM 2054 C CA . GLN A 1 257 ? -15.757 -1.709 -12.481 1.00 85.69 257 GLN A CA 1
ATOM 2055 C C . GLN A 1 257 ? -16.046 -0.208 -12.634 1.00 85.69 257 GLN A C 1
ATOM 2057 O O . GLN A 1 257 ? -16.876 0.198 -13.444 1.00 85.69 257 GLN A O 1
ATOM 2062 N N . GLN A 1 258 ? -15.341 0.609 -11.852 1.00 86.25 258 GLN A N 1
ATOM 2063 C CA . GLN A 1 258 ? -15.365 2.070 -11.956 1.00 86.25 258 GLN A CA 1
ATOM 2064 C C . GLN A 1 258 ? -14.046 2.582 -12.551 1.00 86.25 258 GLN A C 1
ATOM 2066 O O . GLN A 1 258 ? -13.214 1.795 -13.015 1.00 86.25 258 GLN A O 1
ATOM 2071 N N . GLU A 1 259 ? -13.856 3.899 -12.519 1.00 87.62 259 GLU A N 1
ATOM 2072 C CA . GLU A 1 259 ? -12.614 4.560 -12.915 1.00 87.62 259 GLU A CA 1
ATOM 2073 C C . GLU A 1 259 ? -11.380 3.975 -12.211 1.00 87.62 259 GLU A C 1
ATOM 2075 O O . GLU A 1 259 ? -11.456 3.372 -11.136 1.00 87.62 259 GLU A O 1
ATOM 2080 N N . ILE A 1 260 ? -10.220 4.160 -12.838 1.00 88.88 260 ILE A N 1
ATOM 2081 C CA . ILE A 1 260 ? -8.938 3.680 -12.320 1.00 88.88 260 ILE A CA 1
ATOM 2082 C C . ILE A 1 260 ? -8.616 4.321 -10.961 1.00 88.88 260 ILE A C 1
ATOM 2084 O O . ILE A 1 260 ? -8.883 5.502 -10.745 1.00 88.88 260 ILE A O 1
ATOM 2088 N N . THR A 1 261 ? -8.052 3.541 -10.033 1.00 86.81 261 THR A N 1
ATOM 2089 C CA . THR A 1 261 ? -7.866 3.957 -8.628 1.00 86.81 261 THR A CA 1
ATOM 2090 C C . THR A 1 261 ? -6.413 3.979 -8.162 1.00 86.81 261 THR A C 1
ATOM 2092 O O . THR A 1 261 ? -6.119 4.603 -7.142 1.00 86.81 261 THR A O 1
ATOM 2095 N N . GLY A 1 262 ? -5.506 3.290 -8.857 1.00 87.31 262 GLY A N 1
ATOM 2096 C CA . GLY A 1 262 ? -4.079 3.276 -8.546 1.00 87.31 262 GLY A CA 1
ATOM 2097 C C . GLY A 1 262 ? -3.336 4.378 -9.289 1.00 87.31 262 GLY A C 1
ATOM 2098 O O . GLY A 1 262 ? -3.664 4.694 -10.432 1.00 87.31 262 GLY A O 1
ATOM 2099 N N . VAL A 1 263 ? -2.310 4.933 -8.651 1.00 88.81 263 VAL A N 1
ATOM 2100 C CA . VAL A 1 263 ? -1.391 5.883 -9.282 1.00 88.81 263 VAL A CA 1
ATOM 2101 C C . VAL A 1 263 ? 0.019 5.636 -8.770 1.00 88.81 263 VAL A C 1
ATOM 2103 O O . VAL A 1 263 ? 0.214 5.341 -7.597 1.00 88.81 263 VAL A O 1
ATOM 2106 N N . VAL A 1 264 ? 1.007 5.750 -9.648 1.00 84.81 264 VAL A N 1
ATOM 2107 C CA . VAL A 1 264 ? 2.427 5.718 -9.294 1.00 84.81 264 VAL A CA 1
ATOM 2108 C C . VAL A 1 264 ? 3.134 6.889 -9.952 1.00 84.81 264 VAL A C 1
ATOM 2110 O O . VAL A 1 264 ? 2.766 7.318 -11.049 1.00 84.81 264 VAL A O 1
ATOM 2113 N N . MET A 1 265 ? 4.151 7.423 -9.271 1.00 87.25 265 MET A N 1
ATOM 2114 C CA . MET A 1 265 ? 5.009 8.494 -9.802 1.00 87.25 265 MET A CA 1
ATOM 2115 C C . MET A 1 265 ? 4.205 9.723 -10.278 1.00 87.25 265 MET A C 1
ATOM 2117 O O . MET A 1 265 ? 4.550 10.376 -11.266 1.00 87.25 265 MET A O 1
ATOM 2121 N N . LYS A 1 266 ? 3.081 9.979 -9.590 1.00 85.44 266 LYS A N 1
ATOM 2122 C CA . LYS A 1 266 ? 2.023 10.981 -9.846 1.00 85.44 266 LYS A CA 1
ATOM 2123 C C . LYS A 1 266 ? 1.241 10.875 -11.154 1.00 85.44 266 LYS A C 1
ATOM 2125 O O . LYS A 1 266 ? 0.070 11.240 -11.163 1.00 85.44 266 LYS A O 1
ATOM 2130 N N . ASN A 1 267 ? 1.859 10.399 -12.228 1.00 88.00 267 ASN A N 1
ATOM 2131 C CA . ASN A 1 267 ? 1.328 10.549 -13.584 1.00 88.00 267 ASN A CA 1
ATOM 2132 C C . ASN A 1 267 ? 1.008 9.215 -14.274 1.00 88.00 267 ASN A C 1
ATOM 2134 O O . ASN A 1 267 ? 0.517 9.218 -15.400 1.00 88.00 267 ASN A O 1
ATOM 2138 N N . CYS A 1 268 ? 1.282 8.076 -13.633 1.00 89.69 268 CYS A N 1
ATOM 2139 C CA . CYS A 1 268 ? 1.041 6.757 -14.209 1.00 89.69 268 CYS A CA 1
ATOM 2140 C C . CYS A 1 268 ? -0.097 6.055 -13.473 1.00 89.69 268 CYS A C 1
ATOM 2142 O O . CYS A 1 268 ? 0.021 5.759 -12.285 1.00 89.69 268 CYS A O 1
ATOM 2144 N N . MET A 1 269 ? -1.198 5.788 -14.170 1.00 91.25 269 MET A N 1
ATOM 2145 C CA . MET A 1 269 ? -2.361 5.139 -13.570 1.00 91.25 269 MET A CA 1
ATOM 2146 C C . MET A 1 269 ? -2.211 3.617 -13.579 1.00 91.25 269 MET A C 1
ATOM 2148 O O . MET A 1 269 ? -1.730 3.033 -14.549 1.00 91.25 269 MET A O 1
ATOM 2152 N N . GLN A 1 270 ? -2.660 2.972 -12.504 1.00 87.88 270 GLN A N 1
ATOM 2153 C CA . GLN A 1 270 ? -2.620 1.520 -12.340 1.00 87.88 270 GLN A CA 1
ATOM 2154 C C . GLN A 1 270 ? -3.983 0.963 -11.940 1.00 87.88 270 GLN A C 1
ATOM 2156 O O . GLN A 1 270 ? -4.711 1.541 -11.129 1.00 87.88 270 GLN A O 1
ATOM 2161 N N . HIS A 1 271 ? -4.329 -0.188 -12.511 1.00 90.06 271 HIS A N 1
ATOM 2162 C CA . HIS A 1 271 ? -5.592 -0.860 -12.234 1.00 90.06 271 HIS A CA 1
ATOM 2163 C C . HIS A 1 271 ? -5.427 -1.878 -11.104 1.00 90.06 271 HIS A C 1
ATOM 2165 O O . HIS A 1 271 ? -4.682 -2.843 -11.239 1.00 90.06 271 HIS A O 1
ATOM 2171 N N . TYR A 1 272 ? -6.153 -1.669 -10.004 1.00 89.56 272 TYR A N 1
ATOM 2172 C CA . TYR A 1 272 ? -6.298 -2.646 -8.924 1.00 89.56 272 TYR A CA 1
ATOM 2173 C C . TYR A 1 272 ? -7.671 -3.311 -9.028 1.00 89.56 272 TYR A C 1
ATOM 2175 O O . TYR A 1 272 ? -8.651 -2.842 -8.447 1.00 89.56 272 TYR A O 1
ATOM 2183 N N . ALA A 1 273 ? -7.744 -4.410 -9.781 1.00 88.81 273 ALA A N 1
ATOM 2184 C CA . ALA A 1 273 ? -9.005 -5.085 -10.096 1.00 88.81 273 ALA A CA 1
ATOM 2185 C C . ALA A 1 273 ? -9.817 -5.479 -8.850 1.00 88.81 273 ALA A C 1
ATOM 2187 O O . ALA A 1 273 ? -11.043 -5.399 -8.855 1.00 88.81 273 ALA A O 1
ATOM 2188 N N . GLN A 1 274 ? -9.139 -5.857 -7.762 1.00 91.38 274 GLN A N 1
ATOM 2189 C CA . GLN A 1 274 ? -9.786 -6.360 -6.550 1.00 91.38 274 GLN A CA 1
ATOM 2190 C C . GLN A 1 274 ? -10.327 -5.264 -5.623 1.00 91.38 274 GLN A C 1
ATOM 2192 O O . GLN A 1 274 ? -11.095 -5.562 -4.708 1.00 91.38 274 GLN A O 1
ATOM 2197 N N . TYR A 1 275 ? -9.993 -3.987 -5.846 1.00 91.31 275 TYR A N 1
ATOM 2198 C CA . TYR A 1 275 ? -10.412 -2.899 -4.950 1.00 91.31 275 TYR A CA 1
ATOM 2199 C C . TYR A 1 275 ? -11.933 -2.744 -4.878 1.00 91.31 275 TYR A C 1
ATOM 2201 O O . TYR A 1 275 ? -12.463 -2.460 -3.801 1.00 91.31 275 TYR A O 1
ATOM 2209 N N . ARG A 1 276 ? -12.635 -3.001 -5.989 1.00 88.62 276 ARG A N 1
ATOM 2210 C CA . ARG A 1 276 ? -14.104 -2.971 -6.048 1.00 88.62 276 ARG A CA 1
ATOM 2211 C C . ARG A 1 276 ? -14.769 -4.058 -5.197 1.00 88.62 276 ARG A C 1
ATOM 2213 O O . ARG A 1 276 ? -15.929 -3.929 -4.860 1.00 88.62 276 ARG A O 1
ATOM 2220 N N . ASN A 1 277 ? -14.045 -5.098 -4.802 1.00 90.88 277 ASN A N 1
ATOM 2221 C CA . ASN A 1 277 ? -14.571 -6.133 -3.914 1.00 90.88 277 ASN A CA 1
ATOM 2222 C C . ASN A 1 277 ? -14.064 -5.935 -2.489 1.00 90.88 277 ASN A C 1
ATOM 2224 O O . ASN A 1 277 ? -14.843 -5.819 -1.543 1.00 90.88 277 ASN A O 1
ATOM 2228 N N . ILE A 1 278 ? -12.746 -5.813 -2.342 1.00 92.06 278 ILE A N 1
ATOM 2229 C CA . ILE A 1 278 ? -12.060 -5.743 -1.053 1.00 92.06 278 ILE A CA 1
ATOM 2230 C C . ILE A 1 278 ? -12.555 -4.563 -0.212 1.00 92.06 278 ILE A C 1
ATOM 2232 O O . ILE A 1 278 ? -12.986 -4.756 0.925 1.00 92.06 278 ILE A O 1
ATOM 2236 N N . PHE A 1 279 ? -12.515 -3.338 -0.746 1.00 88.44 279 PHE A N 1
ATOM 2237 C CA . PHE A 1 279 ? -12.840 -2.151 0.051 1.00 88.44 279 PHE A CA 1
ATOM 2238 C C . PHE A 1 279 ? -14.336 -2.018 0.321 1.00 88.44 279 PHE A C 1
ATOM 2240 O O . PHE A 1 279 ? -14.720 -1.537 1.387 1.00 88.44 279 PHE A O 1
ATOM 2247 N N . LEU A 1 280 ? -15.179 -2.477 -0.605 1.00 86.50 280 LEU A N 1
ATOM 2248 C CA . LEU A 1 280 ? -16.630 -2.497 -0.436 1.00 86.50 280 LEU A CA 1
ATOM 2249 C C . LEU A 1 280 ? -17.042 -3.497 0.654 1.00 86.50 280 LEU A C 1
ATOM 2251 O O . LEU A 1 280 ? -17.780 -3.129 1.572 1.00 86.50 280 LEU A O 1
ATOM 2255 N N . MET A 1 281 ? -16.477 -4.708 0.633 1.00 89.44 281 MET A N 1
ATOM 2256 C CA . MET A 1 281 ? -16.656 -5.699 1.698 1.00 89.44 281 MET A CA 1
ATOM 2257 C C . MET A 1 281 ? -16.150 -5.177 3.047 1.00 89.44 281 MET A C 1
ATOM 2259 O O . MET A 1 281 ? -16.856 -5.279 4.051 1.00 89.44 281 MET A O 1
ATOM 2263 N N . TRP A 1 282 ? -14.961 -4.569 3.081 1.00 90.19 282 TRP A N 1
ATOM 2264 C CA . TRP A 1 282 ? -14.395 -4.022 4.315 1.00 90.19 282 TRP A CA 1
ATOM 2265 C C . TRP A 1 282 ? -15.281 -2.912 4.897 1.00 90.19 282 TRP A C 1
ATOM 2267 O O . TRP A 1 282 ? -15.634 -2.950 6.078 1.00 90.19 282 TRP A O 1
ATOM 2277 N N . ALA A 1 283 ? -15.700 -1.949 4.072 1.00 84.69 283 ALA A N 1
ATOM 2278 C CA . ALA A 1 283 ? -16.550 -0.842 4.499 1.00 84.69 283 ALA A CA 1
ATOM 2279 C C . ALA A 1 283 ? -17.898 -1.330 5.055 1.00 84.69 283 ALA A C 1
ATOM 2281 O O . ALA A 1 283 ? -18.328 -0.877 6.120 1.00 84.69 283 ALA A O 1
ATOM 2282 N N . LEU A 1 284 ? -18.548 -2.282 4.375 1.00 84.94 284 LEU A N 1
ATOM 2283 C CA . LEU A 1 284 ? -19.802 -2.881 4.837 1.00 84.94 284 LEU A CA 1
ATOM 2284 C C . LEU A 1 284 ? -19.612 -3.710 6.115 1.00 84.94 284 LEU A C 1
ATOM 2286 O O . LEU A 1 284 ? -20.454 -3.635 7.013 1.00 84.94 284 LEU A O 1
ATOM 2290 N N . GLY A 1 285 ? -18.501 -4.439 6.237 1.00 87.12 285 GLY A N 1
ATOM 2291 C CA . GLY A 1 285 ? -18.141 -5.186 7.443 1.00 87.12 285 GLY A CA 1
ATOM 2292 C C . GLY A 1 285 ? -18.004 -4.281 8.668 1.00 87.12 285 GLY A C 1
ATOM 2293 O O . GLY A 1 285 ? -18.662 -4.498 9.689 1.00 87.12 285 GLY A O 1
ATOM 2294 N N . GLU A 1 286 ? -17.238 -3.196 8.543 1.00 84.19 286 GLU A N 1
ATOM 2295 C CA . GLU A 1 286 ? -17.075 -2.202 9.612 1.00 84.19 286 GLU A CA 1
ATOM 2296 C C . GLU A 1 286 ? -18.392 -1.496 9.958 1.00 84.19 286 GLU A C 1
ATOM 2298 O O . GLU A 1 286 ? -18.703 -1.298 11.137 1.00 84.19 286 GLU A O 1
ATOM 2303 N N . TYR A 1 287 ? -19.206 -1.160 8.954 1.00 80.62 287 TYR A N 1
ATOM 2304 C CA . TYR A 1 287 ? -20.535 -0.588 9.166 1.00 80.62 287 TYR A CA 1
ATOM 2305 C C . TYR A 1 287 ? -21.448 -1.539 9.954 1.00 80.62 287 TYR A C 1
ATOM 2307 O O . TYR A 1 287 ? -22.084 -1.125 10.930 1.00 80.62 287 TYR A O 1
ATOM 2315 N N . CYS A 1 288 ? -21.487 -2.823 9.587 1.00 83.38 288 CYS A N 1
ATOM 2316 C CA . CYS A 1 288 ? -22.244 -3.831 10.322 1.00 83.38 288 CYS A CA 1
ATOM 2317 C C . CYS A 1 288 ? -21.762 -3.909 11.773 1.00 83.38 288 CYS A C 1
ATOM 2319 O O . CYS A 1 288 ? -22.569 -3.750 12.690 1.00 83.38 288 CYS A O 1
ATOM 2321 N N . LYS A 1 289 ? -20.446 -4.053 11.970 1.00 82.81 289 LYS A N 1
ATOM 2322 C CA . LYS A 1 289 ? -19.798 -4.191 13.278 1.00 82.81 289 LYS A CA 1
ATOM 2323 C C . LYS A 1 289 ? -20.061 -3.010 14.211 1.00 82.81 289 LYS A C 1
ATOM 2325 O O . LYS A 1 289 ? -20.333 -3.217 15.392 1.00 82.81 289 LYS A O 1
ATOM 2330 N N . ARG A 1 290 ? -19.962 -1.779 13.703 1.00 78.56 290 ARG A N 1
ATOM 2331 C CA . ARG A 1 290 ? -19.946 -0.569 14.543 1.00 78.56 290 ARG A CA 1
ATOM 2332 C C . ARG A 1 290 ? -21.261 0.194 14.578 1.00 78.56 290 ARG A C 1
ATOM 2334 O O . ARG A 1 290 ? -21.511 0.854 15.573 1.00 78.56 290 ARG A O 1
ATOM 2341 N N . VAL A 1 291 ? -22.096 0.116 13.543 1.00 76.00 291 VAL A N 1
ATOM 2342 C CA . VAL A 1 291 ? -23.320 0.933 13.438 1.00 76.00 291 VAL A CA 1
ATOM 2343 C C . VAL A 1 291 ? -24.570 0.071 13.590 1.00 76.00 291 VAL A C 1
ATOM 2345 O O . VAL A 1 291 ? -25.407 0.338 14.451 1.00 76.00 291 VAL A O 1
ATOM 2348 N N . LYS A 1 292 ? -24.690 -1.011 12.809 1.00 64.81 292 LYS A N 1
ATOM 2349 C CA . LYS A 1 292 ? -25.886 -1.873 12.828 1.00 64.81 292 LYS A CA 1
ATOM 2350 C C . LYS A 1 292 ? -26.078 -2.563 14.183 1.00 64.81 292 LYS A C 1
ATOM 2352 O O . LYS A 1 292 ? -27.186 -2.562 14.715 1.00 64.81 292 LYS A O 1
ATOM 2357 N N . PHE A 1 293 ? -25.011 -3.103 14.776 1.00 59.00 293 PHE A N 1
ATOM 2358 C CA . PHE A 1 293 ? -25.103 -3.783 16.076 1.00 59.00 293 PHE A CA 1
ATOM 2359 C C . PHE A 1 293 ? -25.282 -2.840 17.276 1.00 59.00 293 PHE A C 1
ATOM 2361 O O . PHE A 1 293 ? -25.721 -3.296 18.330 1.00 59.00 293 PHE A O 1
ATOM 2368 N N . GLN A 1 294 ? -25.007 -1.537 17.143 1.00 55.94 294 GLN A N 1
ATOM 2369 C CA . GLN A 1 294 ? -25.290 -0.573 18.214 1.00 55.94 294 GLN A CA 1
ATOM 2370 C C . GLN A 1 294 ? -26.793 -0.273 18.345 1.00 55.94 294 GLN A C 1
ATOM 2372 O O . GLN A 1 294 ? -27.273 -0.056 19.454 1.00 55.94 294 GLN A O 1
ATOM 2377 N N . MET A 1 295 ? -27.567 -0.344 17.255 1.00 51.75 295 MET A N 1
ATOM 2378 C CA . MET A 1 295 ? -29.024 -0.143 17.303 1.00 51.75 295 MET A CA 1
ATOM 2379 C C . MET A 1 295 ? -29.799 -1.317 17.922 1.00 51.75 295 MET A C 1
ATOM 2381 O O . MET A 1 295 ? -30.908 -1.114 18.405 1.00 51.75 295 MET A O 1
ATOM 2385 N N . GLY A 1 296 ? -29.227 -2.526 17.925 1.00 46.59 296 GLY A N 1
ATOM 2386 C CA . GLY A 1 296 ? -29.824 -3.722 18.536 1.00 46.59 296 GLY A CA 1
ATOM 2387 C C . GLY A 1 296 ? -29.568 -3.874 20.042 1.00 46.59 296 GLY A C 1
ATOM 2388 O O . GLY A 1 296 ? -29.990 -4.868 20.620 1.00 46.59 296 GLY A O 1
ATOM 2389 N N . LYS A 1 297 ? -28.860 -2.924 20.673 1.00 43.19 297 LYS A N 1
ATOM 2390 C CA . LYS A 1 297 ? -28.564 -2.890 22.120 1.00 43.19 297 LYS A CA 1
ATOM 2391 C C . LYS A 1 297 ? -29.414 -1.857 22.885 1.00 43.19 297 LYS A C 1
ATOM 2393 O O . LYS A 1 297 ? -28.930 -1.273 23.854 1.00 43.19 297 LYS A O 1
ATOM 2398 N N . LYS A 1 298 ? -30.644 -1.597 22.436 1.00 39.22 298 LYS A N 1
ATOM 2399 C CA . LYS A 1 298 ? -31.637 -0.837 23.212 1.00 39.22 298 LYS A CA 1
ATOM 2400 C C . LYS A 1 298 ? -32.585 -1.776 23.934 1.00 39.22 298 LYS A C 1
ATOM 2402 O O . LYS A 1 298 ? -33.043 -2.733 23.276 1.00 39.22 298 LYS A O 1
#

pLDDT: mean 83.83, std 11.3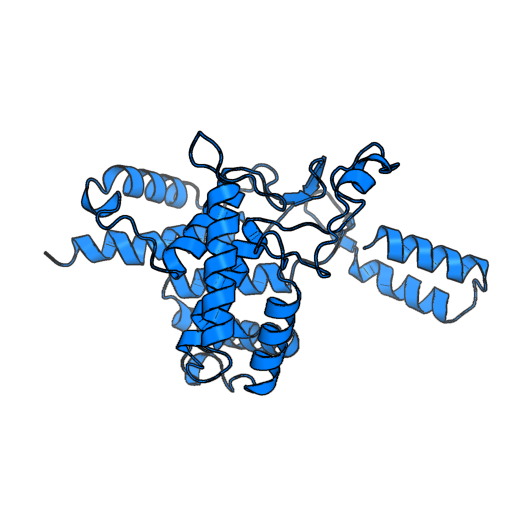5, range [39.22, 97.62]

Secondary structure (DSSP, 8-state):
-HHHHHHHHHHHHHH-TTSHHHHHHHTTGGGGEEEETTEEEE-SS--HHHHHHHHHHHHHHHT-TTTTHHHHHHHHHHHHHTT--TTTTTS-HHHH-SPPPHHHHHHHHHHHHHTB-TTT--B-SSSPPPS-GGGGGG---SS-SS-SS----HHHHHHHHHHHHHHHHHSTTSSHHHHHHHHHHHHHHHHHT--TTS----SSBSSHHHHHHHHHHHHHHTT---SS-HHHH--HHHHHHHHHHHHT--TTS-----S--EEETTTEEE--TTHHHHHHHHHHHHHIIIIIHHHT--